Protein 2VDJ (pdb70)

GO terms:
  GO:0004414 homoserine O-acetyltransferase activity (F, EXP)

Nearest PDB structures (foldseek):
  2vdj-assembly1_A-2  TM=1.004E+00  e=3.494E-62  Bacillus cereus
  2ghr-assembly1_A-2  TM=1.002E+00  e=1.433E-59  Bacillus cereus
  6mtg-assembly1_A  TM=9.214E-01  e=1.326E-37  Escherichia coli K-12
  6mtg-assembly1_B  TM=9.155E-01  e=8.549E-38  Escherichia coli K-12
  7cbe-assembly1_A  TM=9.192E-01  e=1.844E-36  Escherichia coli K-12

InterPro domains:
  IPR029062 Class I glutamine amidotransferase-like [G3DSA:3.40.50.880] (1-301)
  IPR029062 Class I glutamine amidotransferase-like [SSF52317] (17-297)
  IPR033752 MetA family [MF_00295] (7-299)
  IPR033752 MetA family [PF04204] (2-299)
  IPR033752 MetA family [PIRSF000450] (1-300)
  IPR033752 MetA family [PTHR20919] (1-301)
  IPR033752 MetA family [cd03131] (38-212)

Secondary structure (DSSP, 8-state):
--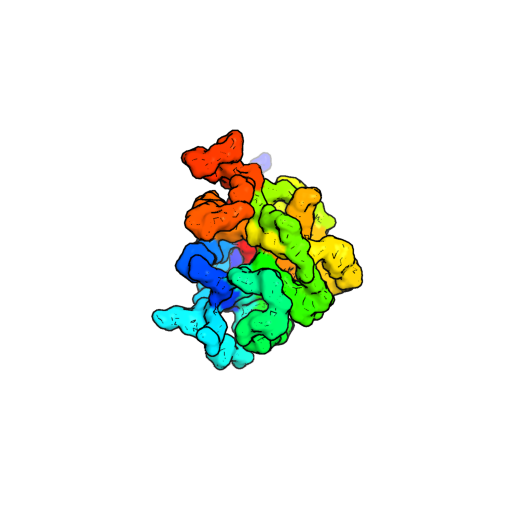S-----------TTSPPEEEEEE---SSHHHHHHHHHHHHT-SSS-EEEEEE------EE-HHHHTTS-EEEEEE---TTTTS-GGGSTTHHHHHHHHHHHHHHEEEEEEETHHHHHHHHHHH----EEEEEEEEEEEEEEE--SS-GGGTT--SEEEEEEEEEEE--HHHHHT-TTEEEEEEETTTEEEEEEEGGGTEEEE-S-TT--TTHHHHHHHHHHHHT---PPPBTTBGGG-TTSPBP--SHHHHHHHHHHHIIIII---

CATH classification: 3.40.50.880

Radius of gyration: 19.36 Å; Cα contacts (8 Å, |Δi|>4): 505; chains: 1; bounding box: 43×69×57 Å

Organism: Bacillus cereus (strain ATCC 10987 / NRS 248) (NCBI:txid222523)

Sequence (268 aa):
EENIFVMTKERAETQDIRALKIAILNLMPTKQETEAQLLRLIGNTPLQLDVHLLHMESSFYKTFRDIENEKFDGLIITGAPVETLSFEEVDYWEELKRIMEYSKTNVTSTLHICWGAQAGLYHHYGVQKYPLKEKMFGVFEHEVREQHVKLLQGFDELFFAVHSRHTEVRESDIREVKELTLLANSEEAGVHLVIGQEGRQVFALGHSEYSCDTLKQEYERDRDKGLNIDVPKNYFKHDNPNEKPLVRWRSHGNLLFSNWLNYYVYQE

Foldseek 3Di:
DVDDDDDDDDDPDCPPPDAFEEEEEQAEPPRVQLVVLVVVLLVLEPGHYDYQYEYDPCVRYDYCVVPLPAAGLEYEYEDHPCVVDDLVPPPCSVRVLSVLVSLLPRYQFYEYEAVRLQSNCCSVPVFHKAFAPAWLFAKFKKAFDDPPQLLCPPPDRIAIFTATDRMDTAPVSQVVGPQKDQGMATPPRGGAWMAGNSRSYIYGNTCLSDDQCPSLVVQVVCVVVVHDHQQGPPFAVVSDSVHGTDDRRNVSSSSNSNSSVPPGSDDD

Solvent-accessible surface area: 14202 Å² total

B-factor: mean 26.95, std 9.53, range [7.42, 68.48]

Structure (mmCIF, N/CA/C/O backbone):
data_2VDJ
#
_entry.id   2VDJ
#
_cell.length_a   96.390
_cell.length_b   96.390
_cell.length_c   75.580
_cell.angle_alpha   90.00
_cell.angle_beta   90.00
_cell.angle_gamma   90.00
#
_symmetry.space_group_name_H-M   'P 41 2 2'
#
loop_
_entity.id
_entity.type
_entity.pdbx_description
1 polymer 'HOMOSERINE O-SUCCINYLTRANSFERASE'
2 non-polymer 'SULFATE ION'
3 non-polymer L-HOMOSERINE
4 water water
#
loop_
_atom_site.group_PDB
_atom_site.id
_atom_site.type_symbol
_atom_site.label_atom_id
_atom_site.label_alt_id
_atom_site.label_comp_id
_atom_site.label_asym_id
_atom_site.label_entity_id
_atom_site.label_seq_id
_atom_site.pdbx_PDB_ins_code
_atom_site.Cartn_x
_atom_site.Cartn_y
_atom_site.Cartn_z
_atom_site.occupancy
_atom_site.B_iso_or_equiv
_atom_site.auth_seq_id
_atom_site.auth_comp_id
_atom_site.auth_asym_id
_atom_site.auth_atom_id
_atom_site.pdbx_PDB_model_num
ATOM 1 N N . GLU A 1 17 ? -17.493 -56.191 -32.148 1.00 47.59 17 GLU A N 1
ATOM 2 C CA . GLU A 1 17 ? -18.386 -56.722 -31.076 1.00 47.66 17 GLU A CA 1
ATOM 3 C C . GLU A 1 17 ? -19.861 -56.577 -31.441 1.00 47.53 17 GLU A C 1
ATOM 4 O O . GLU A 1 17 ? -20.300 -55.513 -31.886 1.00 47.77 17 GLU A O 1
ATOM 10 N N . GLU A 1 18 ? -20.613 -57.658 -31.245 1.00 47.16 18 GLU A N 1
ATOM 11 C CA . GLU A 1 18 ? -22.040 -57.700 -31.562 1.00 46.47 18 GLU A CA 1
ATOM 12 C C . GLU A 1 18 ? -22.878 -56.832 -30.625 1.00 45.76 18 GLU A C 1
ATOM 13 O O . GLU A 1 18 ? -23.833 -56.188 -31.062 1.00 45.67 18 GLU A O 1
ATOM 14 N N . ASN A 1 19 ? -22.519 -56.826 -29.342 1.00 45.28 19 ASN A N 1
ATOM 15 C CA . ASN A 1 19 ? -23.222 -56.024 -28.336 1.00 44.68 19 ASN A CA 1
ATOM 16 C C . ASN A 1 19 ? -22.320 -55.001 -27.641 1.00 44.27 19 ASN A C 1
ATOM 17 O O . ASN A 1 19 ? -21.492 -55.347 -26.796 1.00 44.31 19 ASN A O 1
ATOM 22 N N . ILE A 1 20 ? -22.488 -53.738 -28.019 1.00 43.73 20 ILE A N 1
ATOM 23 C CA . ILE A 1 20 ? -21.685 -52.649 -27.472 1.00 42.89 20 ILE A CA 1
ATOM 24 C C . ILE A 1 20 ? -22.442 -51.977 -26.328 1.00 42.54 20 ILE A C 1
ATOM 25 O O . ILE A 1 20 ? -23.537 -51.442 -26.521 1.00 42.86 20 ILE A O 1
ATOM 30 N N . PHE A 1 21 ? -21.853 -52.037 -25.136 1.00 41.41 21 PHE A N 1
ATOM 31 C CA . PHE A 1 21 ? -22.455 -51.491 -23.924 1.00 40.42 21 PHE A CA 1
ATOM 32 C C . PHE A 1 21 ? -22.539 -49.972 -23.971 1.00 39.89 21 PHE A C 1
ATOM 33 O O . PHE A 1 21 ? -21.670 -49.309 -24.545 1.00 40.72 21 PHE A O 1
ATOM 41 N N . VAL A 1 22 ? -23.594 -49.428 -23.375 1.00 38.02 22 VAL A N 1
ATOM 42 C CA . VAL A 1 22 ? -23.688 -47.990 -23.166 1.00 36.97 22 VAL A CA 1
ATOM 43 C C . VAL A 1 22 ? -23.497 -47.702 -21.686 1.00 37.03 22 VAL A C 1
ATOM 44 O O . VAL A 1 22 ? -23.758 -48.558 -20.838 1.00 36.84 22 VAL A O 1
ATOM 48 N N . MET A 1 23 ? -23.023 -46.506 -21.376 1.00 36.66 23 MET A N 1
ATOM 49 C CA . MET A 1 23 ? -22.869 -46.124 -19.987 1.00 37.04 23 MET A CA 1
ATOM 50 C C . MET A 1 23 ? -24.064 -45.298 -19.566 1.00 36.77 23 MET A C 1
ATOM 51 O O . MET A 1 23 ? -24.417 -44.312 -20.213 1.00 37.40 23 MET A O 1
ATOM 56 N N . THR A 1 24 ? -24.710 -45.745 -18.498 1.00 35.78 24 THR A N 1
ATOM 57 C CA . THR A 1 24 ? -25.959 -45.164 -18.056 1.00 34.92 24 THR A CA 1
ATOM 58 C C . THR A 1 24 ? -25.768 -44.481 -16.710 1.00 35.64 24 THR A C 1
ATOM 59 O O . THR A 1 24 ? -25.386 -45.117 -15.725 1.00 34.79 24 THR A O 1
ATOM 63 N N . LYS A 1 25 ? -25.990 -43.168 -16.704 1.00 36.67 25 LYS A N 1
ATOM 64 C CA . LYS A 1 25 ? -26.080 -42.388 -15.477 1.00 36.70 25 LYS A CA 1
ATOM 65 C C . LYS A 1 25 ? -27.512 -42.540 -14.998 1.00 36.57 25 LYS A C 1
ATOM 66 O O . LYS A 1 25 ? -28.436 -41.968 -15.580 1.00 36.05 25 LYS A O 1
ATOM 72 N N . GLU A 1 26 ? -27.685 -43.334 -13.946 1.00 36.89 26 GLU A N 1
ATOM 73 C CA . GLU A 1 26 ? -29.005 -43.735 -13.467 1.00 37.22 26 GLU A CA 1
ATOM 74 C C . GLU A 1 26 ? -29.903 -42.554 -13.098 1.00 37.51 26 GLU A C 1
ATOM 75 O O . GLU A 1 26 ? -29.427 -41.509 -12.654 1.00 37.15 26 GLU A O 1
ATOM 81 N N . ARG A 1 27 ? -31.204 -42.737 -13.296 1.00 37.95 27 ARG A N 1
ATOM 82 C CA . ARG A 1 27 ? -32.199 -41.743 -12.925 1.00 38.20 27 ARG A CA 1
ATOM 83 C C . ARG A 1 27 ? -32.145 -41.485 -11.420 1.00 38.86 27 ARG A C 1
ATOM 84 O O . ARG A 1 27 ? -32.193 -42.423 -10.619 1.00 38.71 27 ARG A O 1
ATOM 92 N N . ALA A 1 28 ? -32.021 -40.211 -11.051 1.00 39.42 28 ALA A N 1
ATOM 93 C CA . ALA A 1 28 ? -32.031 -39.801 -9.652 1.00 39.64 28 ALA A CA 1
ATOM 94 C C . ALA A 1 28 ? -33.464 -39.830 -9.132 1.00 40.01 28 ALA A C 1
ATOM 95 O O . ALA A 1 28 ? -34.226 -38.878 -9.323 1.00 40.08 28 ALA A O 1
ATOM 97 N N . GLU A 1 29 ? -33.826 -40.935 -8.487 1.00 40.35 29 GLU A N 1
ATOM 98 C CA . GLU A 1 29 ? -35.200 -41.150 -8.036 1.00 40.98 29 GLU A CA 1
ATOM 99 C C . GLU A 1 29 ? -35.466 -40.563 -6.647 1.00 41.40 29 GLU A C 1
ATOM 100 O O . GLU A 1 29 ? -35.101 -41.144 -5.621 1.00 41.36 29 GLU A O 1
ATOM 106 N N . THR A 1 30 ? -36.107 -39.398 -6.639 1.00 41.86 30 THR A N 1
ATOM 107 C CA . THR A 1 30 ? -36.395 -38.665 -5.409 1.00 42.28 30 THR A CA 1
ATOM 108 C C . THR A 1 30 ? -37.900 -38.483 -5.184 1.00 42.72 30 THR A C 1
ATOM 109 O O . THR A 1 30 ? -38.314 -37.757 -4.274 1.00 43.08 30 THR A O 1
ATOM 113 N N . GLN A 1 31 ? -38.710 -39.152 -6.006 1.00 43.08 31 GLN A N 1
ATOM 114 C CA . GLN A 1 31 ? -40.168 -39.007 -5.945 1.00 43.12 31 GLN A CA 1
ATOM 115 C C . GLN A 1 31 ? -40.798 -39.659 -4.709 1.00 43.08 31 GLN A C 1
ATOM 116 O O . GLN A 1 31 ? -41.836 -39.203 -4.228 1.00 43.24 31 GLN A O 1
ATOM 122 N N . ASP A 1 32 ? -40.165 -40.714 -4.199 1.00 43.04 32 ASP A N 1
ATOM 123 C CA . ASP A 1 32 ? -40.669 -41.422 -3.019 1.00 42.82 32 ASP A CA 1
ATOM 124 C C . ASP A 1 32 ? -40.057 -40.928 -1.706 1.00 42.27 32 ASP A C 1
ATOM 125 O O . ASP A 1 32 ? -40.355 -41.460 -0.633 1.00 42.19 32 ASP A O 1
ATOM 130 N N . ILE A 1 33 ? -39.208 -39.907 -1.801 1.00 41.63 33 ILE A N 1
ATOM 131 C CA . ILE A 1 33 ? -38.662 -39.239 -0.623 1.00 41.28 33 ILE A CA 1
ATOM 132 C C . ILE A 1 33 ? -39.720 -38.311 -0.015 1.00 40.86 33 ILE A C 1
ATOM 133 O O . ILE A 1 33 ? -40.363 -37.533 -0.727 1.00 40.63 33 ILE A O 1
ATOM 138 N N . ARG A 1 34 ? -39.898 -38.426 1.300 1.00 40.46 34 ARG A N 1
ATOM 139 C CA . ARG A 1 34 ? -40.819 -37.590 2.074 1.00 40.30 34 ARG A CA 1
ATOM 140 C C . ARG A 1 34 ? -40.523 -36.093 1.900 1.00 38.78 34 ARG A C 1
ATOM 141 O O . ARG A 1 34 ? -39.358 -35.687 1.804 1.00 38.52 34 ARG A O 1
ATOM 149 N N . ALA A 1 35 ? -41.584 -35.286 1.845 1.00 37.07 35 ALA A N 1
ATOM 150 C CA . ALA A 1 35 ? -41.458 -33.829 1.799 1.00 35.50 35 ALA A CA 1
ATOM 151 C C . ALA A 1 35 ? -40.821 -33.306 3.081 1.00 34.50 35 ALA A C 1
ATOM 152 O O . ALA A 1 35 ? -41.215 -33.695 4.183 1.00 35.12 35 ALA A O 1
ATOM 154 N N . LEU A 1 36 ? -39.836 -32.426 2.926 1.00 32.79 36 LEU A N 1
ATOM 155 C CA . LEU A 1 36 ? -39.120 -31.857 4.064 1.00 31.39 36 LEU A CA 1
ATOM 156 C C . LEU A 1 36 ? -39.879 -30.688 4.685 1.00 30.43 36 LEU A C 1
ATOM 157 O O . LEU A 1 36 ? -40.440 -29.857 3.972 1.00 30.50 36 LEU A O 1
ATOM 162 N N . LYS A 1 37 ? -39.885 -30.639 6.015 1.00 29.84 37 LYS A N 1
ATOM 163 C CA . LYS A 1 37 ? -40.489 -29.543 6.770 1.00 29.28 37 LYS A CA 1
ATOM 164 C C . LYS A 1 37 ? -39.446 -28.473 7.062 1.00 29.34 37 LYS A C 1
ATOM 165 O O . LYS A 1 37 ? -38.479 -28.723 7.782 1.00 29.36 37 LYS A O 1
ATOM 171 N N . ILE A 1 38 ? -39.645 -27.289 6.491 1.00 30.40 38 ILE A N 1
ATOM 172 C CA . ILE A 1 38 ? -38.747 -26.151 6.689 1.00 30.94 38 ILE A CA 1
ATOM 173 C C . ILE A 1 38 ? -39.509 -25.021 7.365 1.00 30.45 38 ILE A C 1
ATOM 174 O O . ILE A 1 38 ? -40.637 -24.720 6.992 1.00 30.98 38 ILE A O 1
ATOM 179 N N . ALA A 1 39 ? -38.894 -24.392 8.356 1.00 29.13 39 ALA A N 1
ATOM 180 C CA . ALA A 1 39 ? -39.460 -23.177 8.920 1.00 28.65 39 ALA A CA 1
ATOM 181 C C . ALA A 1 39 ? -38.543 -21.991 8.656 1.00 27.98 39 ALA A C 1
ATOM 182 O O . ALA A 1 39 ? -37.310 -22.112 8.705 1.00 28.10 39 ALA A O 1
ATOM 184 N N . ILE A 1 40 ? -39.148 -20.848 8.353 1.00 28.06 40 ILE A N 1
ATOM 185 C CA . ILE A 1 40 ? -38.391 -19.610 8.186 1.00 26.77 40 ILE A CA 1
ATOM 186 C C . ILE A 1 40 ? -38.769 -18.641 9.295 1.00 26.43 40 ILE A C 1
ATOM 187 O O . ILE A 1 40 ? -39.933 -18.250 9.416 1.00 26.99 40 ILE A O 1
ATOM 192 N N . LEU A 1 41 ? -37.795 -18.275 10.123 1.00 24.88 41 LEU A N 1
ATOM 193 C CA . LEU A 1 41 ? -38.024 -17.240 11.124 1.00 23.92 41 LEU A CA 1
ATOM 194 C C . LEU A 1 41 ? -37.587 -15.903 10.543 1.00 24.03 41 LEU A C 1
ATOM 195 O O . LEU A 1 41 ? -36.395 -15.613 10.461 1.00 23.49 41 LEU A O 1
ATOM 200 N N . ASN A 1 42 ? -38.563 -15.106 10.121 1.00 25.97 42 ASN A N 1
ATOM 201 C CA . ASN A 1 42 ? -38.299 -13.841 9.443 1.00 27.88 42 ASN A CA 1
ATOM 202 C C . ASN A 1 42 ? -38.197 -12.677 10.425 1.00 28.68 42 ASN A C 1
ATOM 203 O O . ASN A 1 42 ? -39.198 -12.260 11.016 1.00 29.01 42 ASN A O 1
ATOM 208 N N . LEU A 1 43 ? -36.978 -12.167 10.589 1.00 29.86 43 LEU A N 1
ATOM 209 C CA . LEU A 1 43 ? -36.699 -11.052 11.496 1.00 30.66 43 LEU A CA 1
ATOM 210 C C . LEU A 1 43 ? -36.358 -9.757 10.739 1.00 32.39 43 LEU A C 1
ATOM 211 O O . LEU A 1 43 ? -36.182 -8.701 11.355 1.00 31.99 43 LEU A O 1
ATOM 216 N N . MET A 1 44 ? -36.265 -9.842 9.411 1.00 34.07 44 MET A N 1
ATOM 217 C CA . MET A 1 44 ? -35.844 -8.703 8.583 1.00 35.64 44 MET A CA 1
ATOM 218 C C . MET A 1 44 ? -36.893 -7.602 8.468 1.00 36.83 44 MET A C 1
ATOM 219 O O . MET A 1 44 ? -38.097 -7.868 8.529 1.00 37.38 44 MET A O 1
ATOM 224 N N . PRO A 1 45 ? -36.414 -6.367 8.298 1.00 37.52 45 PRO A N 1
ATOM 225 C CA . PRO A 1 45 ? -37.263 -5.194 8.079 1.00 38.16 45 PRO A CA 1
ATOM 226 C C . PRO A 1 45 ? -38.006 -5.284 6.743 1.00 38.84 45 PRO A C 1
ATOM 227 O O . PRO A 1 45 ? -39.214 -5.040 6.672 1.00 38.88 45 PRO A O 1
ATOM 229 N N . THR A 1 46 ? -37.273 -5.639 5.689 1.00 39.37 46 THR A N 1
ATOM 230 C CA . THR A 1 46 ? -37.862 -5.904 4.379 1.00 39.43 46 THR A CA 1
ATOM 231 C C . THR A 1 46 ? -38.441 -7.318 4.379 1.00 39.43 46 THR A C 1
ATOM 232 O O . THR A 1 46 ? -37.872 -8.231 3.771 1.00 39.38 46 THR A O 1
ATOM 236 N N . LYS A 1 47 ? -39.568 -7.488 5.076 1.00 39.01 47 LYS A N 1
ATOM 237 C CA . LYS A 1 47 ? -40.186 -8.806 5.266 1.00 38.81 47 LYS A CA 1
ATOM 238 C C . LYS A 1 47 ? -40.505 -9.500 3.938 1.00 38.12 47 LYS A C 1
ATOM 239 O O . LYS A 1 47 ? -40.154 -10.667 3.745 1.00 37.43 47 LYS A O 1
ATOM 245 N N . GLN A 1 48 ? -41.146 -8.771 3.027 1.00 37.99 48 GLN A N 1
ATOM 246 C CA . GLN A 1 48 ? -41.500 -9.291 1.704 1.00 38.23 48 GLN A CA 1
ATOM 247 C C . GLN A 1 48 ? -40.274 -9.707 0.889 1.00 37.45 48 GLN A C 1
ATOM 248 O O . GLN A 1 48 ? -40.204 -10.839 0.403 1.00 36.78 48 GLN A O 1
ATOM 254 N N . GLU A 1 49 ? -39.321 -8.785 0.743 1.00 36.49 49 GLU A N 1
ATOM 255 C CA . GLU A 1 49 ? -38.129 -9.019 -0.068 1.00 36.44 49 GLU A CA 1
ATOM 256 C C . GLU A 1 49 ? -37.317 -10.202 0.452 1.00 33.63 49 GLU A C 1
ATOM 257 O O . GLU A 1 49 ? -36.884 -11.042 -0.330 1.00 33.18 49 GLU A O 1
ATOM 263 N N . THR A 1 50 ? -37.132 -10.263 1.770 1.00 31.95 50 THR A N 1
ATOM 264 C CA . THR A 1 50 ? -36.369 -11.334 2.415 1.00 30.30 50 THR A CA 1
ATOM 265 C C . THR A 1 50 ? -37.027 -12.696 2.202 1.00 29.94 50 THR A C 1
ATOM 266 O O . THR A 1 50 ? -36.360 -13.662 1.833 1.00 30.28 50 THR A O 1
ATOM 270 N N . GLU A 1 51 ? -38.338 -12.761 2.424 1.00 29.82 51 GLU A N 1
ATOM 271 C CA . GLU A 1 51 ? -39.113 -13.977 2.187 1.00 28.75 51 GLU A CA 1
ATOM 272 C C . GLU A 1 51 ? -39.004 -14.457 0.734 1.00 27.31 51 GLU A C 1
ATOM 273 O O . GLU A 1 51 ? -38.757 -15.640 0.481 1.00 27.23 51 GLU A O 1
ATOM 279 N N . ALA A 1 52 ? -39.189 -13.533 -0.206 1.00 26.22 52 ALA A N 1
ATOM 280 C CA . ALA A 1 52 ? -39.101 -13.833 -1.633 1.00 25.64 52 ALA A CA 1
ATOM 281 C C . ALA A 1 52 ? -37.717 -14.369 -1.998 1.00 25.16 52 ALA A C 1
ATOM 282 O O . ALA A 1 52 ? -37.600 -15.392 -2.679 1.00 25.32 52 ALA A O 1
ATOM 284 N N . GLN A 1 53 ? -36.676 -13.680 -1.531 1.00 25.03 53 GLN A N 1
ATOM 285 C CA . GLN A 1 53 ? -35.296 -14.108 -1.766 1.00 24.58 53 GLN A CA 1
ATOM 286 C C . GLN A 1 53 ? -35.098 -15.541 -1.291 1.00 25.17 53 GLN A C 1
ATOM 287 O O . GLN A 1 53 ? -34.581 -16.371 -2.038 1.00 25.31 53 GLN A O 1
ATOM 293 N N . LEU A 1 54 ? -35.541 -15.828 -0.063 1.00 24.22 54 LEU A N 1
ATOM 294 C CA . LEU A 1 54 ? -35.357 -17.152 0.536 1.00 25.17 54 LEU A CA 1
ATOM 295 C C . LEU A 1 54 ? -36.167 -18.261 -0.131 1.00 25.89 54 LEU A C 1
ATOM 296 O O . LEU A 1 54 ? -35.669 -19.379 -0.279 1.00 26.50 54 LEU A O 1
ATOM 301 N N . LEU A 1 55 ? -37.402 -17.956 -0.532 1.00 27.04 55 LEU A N 1
ATOM 302 C CA . LEU A 1 55 ? -38.247 -18.930 -1.225 1.00 27.73 55 LEU A CA 1
ATOM 303 C C . LEU A 1 55 ? -37.658 -19.363 -2.573 1.00 28.80 55 LEU A C 1
ATOM 304 O O . LEU A 1 55 ? -37.679 -20.550 -2.904 1.00 29.23 55 LEU A O 1
ATOM 309 N N . ARG A 1 56 ? -37.143 -18.402 -3.339 1.00 28.82 56 ARG A N 1
ATOM 310 C CA . ARG A 1 56 ? -36.459 -18.700 -4.602 1.00 31.60 56 ARG A CA 1
ATOM 311 C C . ARG A 1 56 ? -35.203 -19.568 -4.411 1.00 30.30 56 ARG A C 1
ATOM 312 O O . ARG A 1 56 ? -34.957 -20.489 -5.196 1.00 29.78 56 ARG A O 1
ATOM 320 N N . LEU A 1 57 ? -34.416 -19.273 -3.375 1.00 29.11 57 LEU A N 1
ATOM 321 C CA . LEU A 1 57 ? -33.189 -20.032 -3.099 1.00 28.96 57 LEU A CA 1
ATOM 322 C C . LEU A 1 57 ? -33.473 -21.444 -2.600 1.00 29.30 57 LEU A C 1
ATOM 323 O O . LEU A 1 57 ? -32.742 -22.383 -2.918 1.00 28.74 57 LEU A O 1
ATOM 328 N N . ILE A 1 58 ? -34.552 -21.574 -1.831 1.00 30.48 58 ILE A N 1
ATOM 329 C CA . ILE A 1 58 ? -35.048 -22.852 -1.324 1.00 32.31 58 ILE A CA 1
ATOM 330 C C . ILE A 1 58 ? -35.629 -23.715 -2.468 1.00 32.80 58 ILE A C 1
ATOM 331 O O . ILE A 1 58 ? -35.710 -24.939 -2.364 1.00 32.74 58 ILE A O 1
ATOM 336 N N . GLY A 1 59 ? -36.006 -23.065 -3.566 1.00 34.04 59 GLY A N 1
ATOM 337 C CA . GLY A 1 59 ? -36.450 -23.756 -4.775 1.00 35.13 59 GLY A CA 1
ATOM 338 C C . GLY A 1 59 ? -35.389 -24.634 -5.426 1.00 35.78 59 GLY A C 1
ATOM 339 O O . GLY A 1 59 ? -35.722 -25.543 -6.190 1.00 36.34 59 GLY A O 1
ATOM 340 N N . ASN A 1 60 ? -34.119 -24.369 -5.113 1.00 35.97 60 ASN A N 1
ATOM 341 C CA . ASN A 1 60 ? -32.976 -25.123 -5.649 1.00 35.95 60 ASN A CA 1
ATOM 342 C C . ASN A 1 60 ? -32.844 -26.545 -5.084 1.00 34.46 60 ASN A C 1
ATOM 343 O O . ASN A 1 60 ? -31.825 -26.890 -4.480 1.00 34.36 60 ASN A O 1
ATOM 348 N N . THR A 1 61 ? -33.875 -27.361 -5.281 1.00 32.31 61 THR A N 1
ATOM 349 C CA . THR A 1 61 ? -33.861 -28.765 -4.868 1.00 30.93 61 THR A CA 1
ATOM 350 C C . THR A 1 61 ? -34.954 -29.537 -5.609 1.00 30.88 61 THR A C 1
ATOM 351 O O . THR A 1 61 ? -36.034 -28.994 -5.847 1.00 30.37 61 THR A O 1
ATOM 355 N N . PRO A 1 62 ? -34.670 -30.795 -6.003 1.00 30.99 62 PRO A N 1
ATOM 356 C CA . PRO A 1 62 ? -35.719 -31.621 -6.609 1.00 30.65 62 PRO A CA 1
ATOM 357 C C . PRO A 1 62 ? -36.741 -32.124 -5.581 1.00 30.55 62 PRO A C 1
ATOM 358 O O . PRO A 1 62 ? -37.843 -32.530 -5.957 1.00 30.57 62 PRO A O 1
ATOM 362 N N . LEU A 1 63 ? -36.371 -32.089 -4.302 1.00 29.97 63 LEU A N 1
ATOM 363 C CA . LEU A 1 63 ? -37.232 -32.564 -3.222 1.00 30.06 63 LEU A CA 1
ATOM 364 C C . LEU A 1 63 ? -38.399 -31.616 -2.994 1.00 30.77 63 LEU A C 1
ATOM 365 O O . LEU A 1 63 ? -38.300 -30.421 -3.286 1.00 30.15 63 LEU A O 1
ATOM 370 N N . GLN A 1 64 ? -39.502 -32.153 -2.476 1.00 32.19 64 GLN A N 1
ATOM 371 C CA . GLN A 1 64 ? -40.643 -31.326 -2.100 1.00 33.48 64 GLN A CA 1
ATOM 372 C C . GLN A 1 64 ? -40.424 -30.710 -0.728 1.00 33.50 64 GLN A C 1
ATOM 373 O O . GLN A 1 64 ? -39.909 -31.361 0.181 1.00 33.78 64 GLN A O 1
ATOM 379 N N . LEU A 1 65 ? -40.827 -29.451 -0.594 1.00 33.69 65 LEU A N 1
ATOM 380 C CA . LEU A 1 65 ? -40.641 -28.699 0.636 1.00 33.56 65 LEU A CA 1
ATOM 381 C C . LEU A 1 65 ? -41.955 -28.141 1.157 1.00 34.17 65 LEU A C 1
ATOM 382 O O . LEU A 1 65 ? -42.736 -27.559 0.401 1.00 35.65 65 LEU A O 1
ATOM 387 N N . ASP A 1 66 ? -42.201 -28.351 2.445 1.00 32.69 66 ASP A N 1
ATOM 388 C CA . ASP A 1 66 ? -43.309 -27.714 3.137 1.00 32.70 66 ASP A CA 1
ATOM 389 C C . ASP A 1 66 ? -42.720 -26.594 3.984 1.00 32.59 66 ASP A C 1
ATOM 390 O O . ASP A 1 66 ? -42.009 -26.850 4.958 1.00 33.34 66 ASP A O 1
ATOM 395 N N . VAL A 1 67 ? -42.995 -25.355 3.591 1.00 32.15 67 VAL A N 1
ATOM 396 C CA . VAL A 1 67 ? -42.354 -24.195 4.203 1.00 33.01 67 VAL A CA 1
ATOM 397 C C . VAL A 1 67 ? -43.308 -23.466 5.143 1.00 32.41 67 VAL A C 1
ATOM 398 O O . VAL A 1 67 ? -44.335 -22.940 4.717 1.00 32.30 67 VAL A O 1
ATOM 402 N N . HIS A 1 68 ? -42.951 -23.450 6.425 1.00 31.88 68 HIS A N 1
ATOM 403 C CA . HIS A 1 68 ? -43.732 -22.782 7.464 1.00 31.45 68 HIS A CA 1
ATOM 404 C C . HIS A 1 68 ? -43.085 -21.445 7.799 1.00 31.19 68 HIS A C 1
ATOM 405 O O . HIS A 1 68 ? -41.890 -21.385 8.096 1.00 32.57 68 HIS A O 1
ATOM 412 N N . LEU A 1 69 ? -43.868 -20.374 7.740 1.00 30.67 69 LEU A N 1
ATOM 413 C CA . LEU A 1 69 ? -43.353 -19.038 8.023 1.00 31.15 69 LEU A CA 1
ATOM 414 C C . LEU A 1 69 ? -43.587 -18.667 9.477 1.00 31.84 69 LEU A C 1
ATOM 415 O O . LEU A 1 69 ? -44.700 -18.810 9.991 1.00 30.89 69 LEU A O 1
ATOM 420 N N . LEU A 1 70 ? -42.528 -18.194 10.129 1.00 31.65 70 LEU A N 1
ATOM 421 C CA . LEU A 1 70 ? -42.604 -17.764 11.519 1.00 32.06 70 LEU A CA 1
ATOM 422 C C . LEU A 1 70 ? -42.152 -16.319 11.685 1.00 32.99 70 LEU A C 1
ATOM 423 O O . LEU A 1 70 ? -41.413 -15.779 10.854 1.00 33.28 70 LEU A O 1
ATOM 428 N N . HIS A 1 71 ? -42.614 -15.706 12.770 1.00 33.85 71 HIS A N 1
ATOM 429 C CA . HIS A 1 71 ? -42.141 -14.397 13.213 1.00 35.20 71 HIS A CA 1
ATOM 430 C C . HIS A 1 71 ? -42.299 -14.293 14.737 1.00 35.83 71 HIS A C 1
ATOM 431 O O . HIS A 1 71 ? -42.944 -15.146 15.355 1.00 34.76 71 HIS A O 1
ATOM 438 N N . MET A 1 72 ? -41.693 -13.272 15.339 1.00 36.69 72 MET A N 1
ATOM 439 C CA . MET A 1 72 ? -41.691 -13.142 16.798 1.00 38.14 72 MET A CA 1
ATOM 440 C C . MET A 1 72 ? -43.054 -12.736 17.348 1.00 39.36 72 MET A C 1
ATOM 441 O O . MET A 1 72 ? -43.776 -11.951 16.730 1.00 39.39 72 MET A O 1
ATOM 446 N N . GLU A 1 73 ? -43.390 -13.277 18.516 1.00 41.31 73 GLU A N 1
ATOM 447 C CA . GLU A 1 73 ? -44.663 -12.997 19.175 1.00 44.20 73 GLU A CA 1
ATOM 448 C C . GLU A 1 73 ? -44.639 -11.622 19.866 1.00 44.89 73 GLU A C 1
ATOM 449 O O . GLU A 1 73 ? -45.135 -11.462 20.985 1.00 44.87 73 GLU A O 1
ATOM 455 N N . SER A 1 74 ? -44.061 -10.637 19.178 1.00 46.01 74 SER A N 1
ATOM 456 C CA . SER A 1 74 ? -43.942 -9.271 19.681 1.00 46.62 74 SER A CA 1
ATOM 457 C C . SER A 1 74 ? -44.172 -8.261 18.557 1.00 46.99 74 SER A C 1
ATOM 458 O O . SER A 1 74 ? -44.616 -7.137 18.799 1.00 47.42 74 SER A O 1
ATOM 461 N N . SER A 1 87 ? -52.619 -14.493 6.451 1.00 50.58 87 SER A N 1
ATOM 462 C CA . SER A 1 87 ? -52.314 -15.005 7.783 1.00 50.72 87 SER A CA 1
ATOM 463 C C . SER A 1 87 ? -51.473 -16.281 7.696 1.00 50.70 87 SER A C 1
ATOM 464 O O . SER A 1 87 ? -51.868 -17.342 8.192 1.00 51.41 87 SER A O 1
ATOM 467 N N . PHE A 1 88 ? -50.310 -16.157 7.062 1.00 49.98 88 PHE A N 1
ATOM 468 C CA . PHE A 1 88 ? -49.407 -17.284 6.821 1.00 49.15 88 PHE A CA 1
ATOM 469 C C . PHE A 1 88 ? -48.372 -17.459 7.933 1.00 48.63 88 PHE A C 1
ATOM 470 O O . PHE A 1 88 ? -47.771 -18.529 8.071 1.00 48.90 88 PHE A O 1
ATOM 478 N N . TYR A 1 89 ? -48.170 -16.405 8.719 1.00 47.44 89 TYR A N 1
ATOM 479 C CA . TYR A 1 89 ? -47.132 -16.391 9.742 1.00 46.48 89 TYR A CA 1
ATOM 480 C C . TYR A 1 89 ? -47.599 -16.958 11.081 1.00 45.45 89 TYR A C 1
ATOM 481 O O . TYR A 1 89 ? -48.630 -16.552 11.615 1.00 45.43 89 TYR A O 1
ATOM 490 N N . LYS A 1 90 ? -46.827 -17.913 11.596 1.00 44.71 90 LYS A N 1
ATOM 491 C CA . LYS A 1 90 ? -47.054 -18.523 12.906 1.00 44.00 90 LYS A CA 1
ATOM 492 C C . LYS A 1 90 ? -46.019 -18.020 13.914 1.00 42.62 90 LYS A C 1
ATOM 493 O O . LYS A 1 90 ? -45.092 -17.294 13.554 1.00 41.59 90 LYS A O 1
ATOM 499 N N . THR A 1 91 ? -46.186 -18.409 15.176 1.00 41.26 91 THR A N 1
ATOM 500 C CA . THR A 1 91 ? -45.181 -18.141 16.203 1.00 40.20 91 THR A CA 1
ATOM 501 C C . THR A 1 91 ? -44.620 -19.448 16.759 1.00 40.02 91 THR A C 1
ATOM 502 O O . THR A 1 91 ? -45.087 -20.535 16.412 1.00 39.55 91 THR A O 1
ATOM 506 N N . PHE A 1 92 ? -43.619 -19.327 17.627 1.00 40.02 92 PHE A N 1
ATOM 507 C CA . PHE A 1 92 ? -42.951 -20.477 18.224 1.00 40.22 92 PHE A CA 1
ATOM 508 C C . PHE A 1 92 ? -43.896 -21.397 19.007 1.00 40.54 92 PHE A C 1
ATOM 509 O O . PHE A 1 92 ? -43.756 -22.620 18.951 1.00 40.50 92 PHE A O 1
ATOM 517 N N . ARG A 1 93 ? -44.851 -20.806 19.726 1.00 41.58 93 ARG A N 1
ATOM 518 C CA . ARG A 1 93 ? -45.842 -21.566 20.504 1.00 42.23 93 ARG A CA 1
ATOM 519 C C . ARG A 1 93 ? -46.691 -22.518 19.658 1.00 41.98 93 ARG A C 1
ATOM 520 O O . ARG A 1 93 ? -47.233 -23.497 20.174 1.00 42.57 93 ARG A O 1
ATOM 528 N N . ASP A 1 94 ? -46.796 -22.231 18.363 1.00 41.18 94 ASP A N 1
ATOM 529 C CA . ASP A 1 94 ? -47.548 -23.079 17.443 1.00 40.73 94 ASP A CA 1
ATOM 530 C C . ASP A 1 94 ? -46.761 -24.325 17.031 1.00 40.51 94 ASP A C 1
ATOM 531 O O . ASP A 1 94 ? -47.351 -25.338 16.654 1.00 40.81 94 ASP A O 1
ATOM 536 N N . ILE A 1 95 ? -45.432 -24.246 17.111 1.00 39.64 95 ILE A N 1
ATOM 537 C CA . ILE A 1 95 ? -44.557 -25.304 16.591 1.00 38.65 95 ILE A CA 1
ATOM 538 C C . ILE A 1 95 ? -43.679 -25.975 17.650 1.00 38.78 95 ILE A C 1
ATOM 539 O O . ILE A 1 95 ? -42.934 -26.911 17.337 1.00 38.15 95 ILE A O 1
ATOM 544 N N . GLU A 1 96 ? -43.776 -25.500 18.893 1.00 38.85 96 GLU A N 1
ATOM 545 C CA . GLU A 1 96 ? -42.906 -25.952 19.986 1.00 38.93 96 GLU A CA 1
ATOM 546 C C . GLU A 1 96 ? -42.973 -27.459 20.263 1.00 38.45 96 GLU A C 1
ATOM 547 O O . GLU A 1 96 ? -42.025 -28.036 20.804 1.00 38.54 96 GLU A O 1
ATOM 553 N N . ASN A 1 97 ? -44.082 -28.086 19.878 1.00 38.03 97 ASN A N 1
ATOM 554 C CA . ASN A 1 97 ? -44.276 -29.522 20.071 1.00 38.17 97 ASN A CA 1
ATOM 555 C C . ASN A 1 97 ? -44.124 -30.319 18.773 1.00 37.85 97 ASN A C 1
ATOM 556 O O . ASN A 1 97 ? -44.513 -31.488 18.703 1.00 37.55 97 ASN A O 1
ATOM 561 N N . GLU A 1 98 ? -43.554 -29.673 17.755 1.00 37.10 98 GLU A N 1
ATOM 562 C CA . GLU A 1 98 ? -43.294 -30.288 16.454 1.00 36.57 98 GLU A CA 1
ATOM 563 C C . GLU A 1 98 ? -41.796 -30.374 16.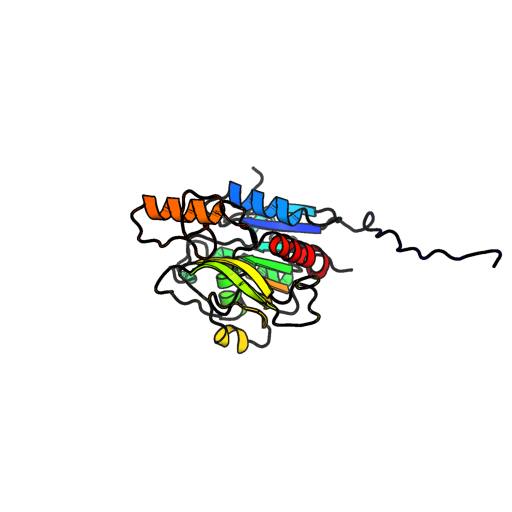193 1.00 35.65 98 GLU A C 1
ATOM 564 O O . GLU A 1 98 ? -40.998 -29.712 16.862 1.00 35.38 98 GLU A O 1
ATOM 570 N N . LYS A 1 99 ? -41.425 -31.189 15.208 1.00 34.65 99 LYS A N 1
ATOM 571 C CA . LYS A 1 99 ? -40.051 -31.243 14.724 1.00 34.06 99 LYS A CA 1
ATOM 572 C C . LYS A 1 99 ? -39.972 -30.743 13.289 1.00 32.57 99 LYS A C 1
ATOM 573 O O . LYS A 1 99 ? -40.936 -30.849 12.533 1.00 32.67 99 LYS A O 1
ATOM 579 N N . PHE A 1 100 ? -38.824 -30.177 12.932 1.00 31.41 100 PHE A N 1
ATOM 580 C CA . PHE A 1 100 ? -38.569 -29.711 11.570 1.00 29.73 100 PHE A CA 1
ATOM 581 C C . PHE A 1 100 ? -37.274 -30.307 11.046 1.00 27.89 100 PHE A C 1
ATOM 582 O O . PHE A 1 100 ? -36.395 -30.669 11.821 1.00 27.81 100 PHE A O 1
ATOM 590 N N . ASP A 1 101 ? -37.165 -30.401 9.725 1.00 27.18 101 ASP A N 1
ATOM 591 C CA . ASP A 1 101 ? -35.933 -30.821 9.072 1.00 25.52 101 ASP A CA 1
ATOM 592 C C . ASP A 1 101 ? -34.974 -29.648 8.971 1.00 25.50 101 ASP A C 1
ATOM 593 O O . ASP A 1 101 ? -33.768 -29.796 9.187 1.00 25.34 101 ASP A O 1
ATOM 598 N N . GLY A 1 102 ? -35.526 -28.480 8.658 1.00 24.53 102 GLY A N 1
ATOM 599 C CA . GLY A 1 102 ? -34.741 -27.264 8.529 1.00 23.24 102 GLY A CA 1
ATOM 600 C C . GLY A 1 102 ? -35.396 -26.057 9.161 1.00 22.53 102 GLY A C 1
ATOM 601 O O . GLY A 1 102 ? -36.628 -25.969 9.250 1.00 24.83 102 GLY A O 1
ATOM 602 N N . LEU A 1 103 ? -34.561 -25.132 9.613 1.00 20.18 103 LEU A N 1
ATOM 603 C CA . LEU A 1 103 ? -35.002 -23.822 10.059 1.00 19.07 103 LEU A CA 1
ATOM 604 C C . LEU A 1 103 ? -34.018 -22.784 9.546 1.00 18.56 103 LEU A C 1
ATOM 605 O O . LEU A 1 103 ? -32.807 -22.997 9.586 1.00 18.01 103 LEU A O 1
ATOM 610 N N . ILE A 1 104 ? -34.549 -21.671 9.050 1.00 18.79 104 ILE A N 1
ATOM 611 C CA . ILE A 1 104 ? -33.739 -20.513 8.693 1.00 19.61 104 ILE A CA 1
ATOM 612 C C . ILE A 1 104 ? -34.073 -19.371 9.645 1.00 19.89 104 ILE A C 1
ATOM 613 O O . ILE A 1 104 ? -35.234 -18.984 9.778 1.00 20.79 104 ILE A O 1
ATOM 618 N N . ILE A 1 105 ? -33.053 -18.858 10.323 1.00 20.13 105 ILE A N 1
ATOM 619 C CA . ILE A 1 105 ? -33.184 -17.629 11.102 1.00 20.11 105 ILE A CA 1
ATOM 620 C C . ILE A 1 105 ? -32.480 -16.517 10.320 1.00 20.47 105 ILE A C 1
ATOM 621 O O . ILE A 1 105 ? -31.271 -16.573 10.100 1.00 20.76 105 ILE A O 1
ATOM 626 N N . THR A 1 106 ? -33.257 -15.531 9.877 1.00 21.01 106 THR A N 1
ATOM 627 C CA . THR A 1 106 ? -32.753 -14.441 9.040 1.00 21.20 106 THR A CA 1
ATOM 628 C C . THR A 1 106 ? -31.929 -13.436 9.835 1.00 21.83 106 THR A C 1
ATOM 629 O O . THR A 1 106 ? -31.740 -13.585 11.044 1.00 21.78 106 THR A O 1
ATOM 633 N N . GLY A 1 107 ? -31.444 -12.408 9.143 1.00 21.64 107 GLY A N 1
ATOM 634 C CA . GLY A 1 107 ? -30.823 -11.264 9.798 1.00 21.98 107 GLY A CA 1
ATOM 635 C C . GLY A 1 107 ? -31.871 -10.352 10.407 1.00 22.17 107 GLY A C 1
ATOM 636 O O . GLY A 1 107 ? -33.078 -10.562 10.226 1.00 23.03 107 GLY A O 1
ATOM 637 N N . ALA A 1 108 ? -31.415 -9.335 11.133 1.00 22.87 108 ALA A N 1
ATOM 638 C CA . ALA A 1 108 ? -32.310 -8.416 11.834 1.00 22.91 108 ALA A CA 1
ATOM 639 C C . ALA A 1 108 ? -31.636 -7.056 12.000 1.00 23.78 108 ALA A C 1
ATOM 640 O O . ALA A 1 108 ? -30.406 -6.983 12.050 1.00 25.55 108 ALA A O 1
ATOM 642 N N . PRO A 1 109 ? -32.432 -5.976 12.089 1.00 23.46 109 PRO A N 1
ATOM 643 C CA . PRO A 1 109 ? -31.867 -4.619 12.164 1.00 23.44 109 PRO A CA 1
ATOM 644 C C . PRO A 1 109 ? -31.433 -4.182 13.577 1.00 22.87 109 PRO A C 1
ATOM 645 O O . PRO A 1 109 ? -31.597 -3.014 13.929 1.00 25.34 109 PRO A O 1
ATOM 649 N N . VAL A 1 110 ? -30.863 -5.098 14.359 1.00 21.34 110 VAL A N 1
ATOM 650 C CA . VAL A 1 110 ? -30.620 -4.873 15.791 1.00 19.23 110 VAL A CA 1
ATOM 651 C C . VAL A 1 110 ? -29.157 -5.042 16.244 1.00 18.68 110 VAL A C 1
ATOM 652 O O . VAL A 1 110 ? -28.871 -5.076 17.446 1.00 17.66 110 VAL A O 1
ATOM 656 N N . GLU A 1 111 ? -28.236 -5.110 15.287 1.00 18.81 111 GLU A N 1
ATOM 657 C CA . GLU A 1 111 ? -26.839 -5.489 15.554 1.00 19.70 111 GLU A CA 1
ATOM 658 C C . GLU A 1 111 ? -26.033 -4.605 16.517 1.00 20.38 111 GLU A C 1
ATOM 659 O O . GLU A 1 111 ? -25.064 -5.080 17.105 1.00 22.15 111 GLU A O 1
ATOM 665 N N . THR A 1 112 ? -26.401 -3.332 16.671 1.00 20.92 112 THR A N 1
ATOM 666 C CA . THR A 1 112 ? -25.617 -2.433 17.533 1.00 20.60 112 THR A CA 1
ATOM 667 C C . THR A 1 112 ? -25.920 -2.680 19.008 1.00 20.96 112 THR A C 1
ATOM 668 O O . THR A 1 112 ? -25.120 -2.327 19.877 1.00 20.45 112 THR A O 1
ATOM 672 N N . LEU A 1 113 ? -27.078 -3.286 19.275 1.00 19.98 113 LEU A N 1
ATOM 673 C CA . LEU A 1 113 ? -27.510 -3.608 20.635 1.00 20.03 113 LEU A CA 1
ATOM 674 C C . LEU A 1 113 ? -26.789 -4.837 21.162 1.00 20.07 113 LEU A C 1
ATOM 675 O O . LEU A 1 113 ? -26.483 -5.753 20.398 1.00 22.28 113 LEU A O 1
ATOM 680 N N . SER A 1 114 ? -26.513 -4.858 22.465 1.00 18.21 114 SER A N 1
ATOM 681 C CA . SER A 1 114 ? -26.124 -6.097 23.138 1.00 16.96 114 SER A CA 1
ATOM 682 C C . SER A 1 114 ? -27.256 -7.096 22.938 1.00 16.31 114 SER A C 1
ATOM 683 O O . SER A 1 114 ? -28.421 -6.708 22.941 1.00 16.83 114 SER A O 1
ATOM 686 N N . PHE A 1 115 ? -26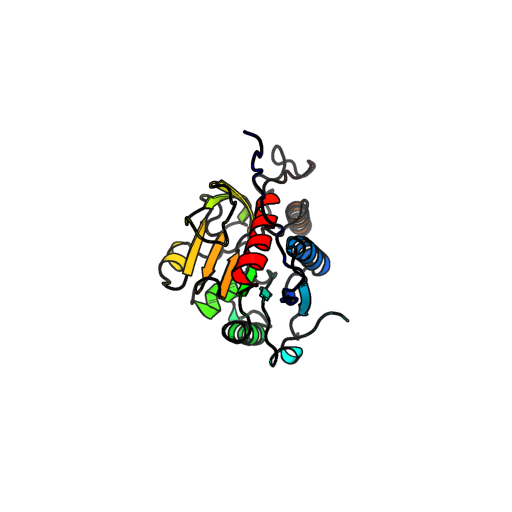.926 -8.372 22.748 1.00 16.84 115 PHE A N 1
ATOM 687 C CA . PHE A 1 115 ? -27.943 -9.392 22.454 1.00 16.36 115 PHE A CA 1
ATOM 688 C C . PHE A 1 115 ? -29.107 -9.356 23.435 1.00 17.97 115 PHE A C 1
ATOM 689 O O . PHE A 1 115 ? -30.260 -9.442 23.026 1.00 18.11 115 PHE A O 1
ATOM 697 N N . GLU A 1 116 ? -28.795 -9.201 24.721 1.00 18.90 116 GLU A N 1
ATOM 698 C CA . GLU A 1 116 ? -29.803 -9.243 25.779 1.00 20.62 116 GLU A CA 1
ATOM 699 C C . GLU A 1 116 ? -30.715 -8.018 25.793 1.00 21.68 116 GLU A C 1
ATOM 700 O O . GLU A 1 116 ? -31.787 -8.047 26.405 1.00 21.71 116 GLU A O 1
ATOM 706 N N . GLU A 1 117 ? -30.292 -6.953 25.111 1.00 22.07 117 GLU A N 1
ATOM 707 C CA . GLU A 1 117 ? -31.099 -5.737 24.986 1.00 22.99 117 GLU A CA 1
ATOM 708 C C . GLU A 1 117 ? -32.177 -5.854 23.904 1.00 22.84 117 GLU A C 1
ATOM 709 O O . GLU A 1 117 ? -33.186 -5.150 23.955 1.00 22.72 117 GLU A O 1
ATOM 715 N N . VAL A 1 118 ? -31.956 -6.728 22.920 1.00 21.18 118 VAL A N 1
ATOM 716 C CA . VAL A 1 118 ? -32.951 -6.972 21.874 1.00 20.97 118 VAL A CA 1
ATOM 717 C C . VAL A 1 118 ? -34.272 -7.415 22.522 1.00 21.78 118 VAL A C 1
ATOM 718 O O . VAL A 1 118 ? -34.280 -8.289 23.387 1.00 20.80 118 VAL A O 1
ATOM 722 N N . ASP A 1 119 ? -35.375 -6.793 22.105 1.00 23.87 119 ASP A N 1
ATOM 723 C CA . ASP A 1 119 ? -36.682 -6.971 22.759 1.00 25.09 119 ASP A CA 1
ATOM 724 C C . ASP A 1 119 ? -37.158 -8.415 22.828 1.00 24.25 119 ASP A C 1
ATOM 725 O O . ASP A 1 119 ? -37.768 -8.825 23.817 1.00 23.99 119 ASP A O 1
ATOM 730 N N . TYR A 1 120 ? -36.878 -9.181 21.778 1.00 22.97 120 TYR A N 1
ATOM 731 C CA . TYR A 1 120 ? -37.351 -10.558 21.697 1.00 22.44 120 TYR A CA 1
ATOM 732 C C . TYR A 1 120 ? -36.284 -11.609 22.010 1.00 22.04 120 TYR A C 1
ATOM 733 O O . TYR A 1 120 ? -36.429 -12.776 21.642 1.00 22.00 120 TYR A O 1
ATOM 742 N N . TRP A 1 121 ? -35.222 -11.196 22.698 1.00 22.20 121 TRP A N 1
ATOM 743 C CA . TRP A 1 121 ? -34.083 -12.076 22.962 1.00 21.40 121 TRP A CA 1
ATOM 744 C C . TRP A 1 121 ? -34.451 -13.361 23.716 1.00 22.06 121 TRP A C 1
ATOM 745 O O . TRP A 1 121 ? -33.963 -14.447 23.379 1.00 22.71 121 TRP A O 1
ATOM 756 N N . GLU A 1 122 ? -35.308 -13.243 24.726 1.00 22.13 122 GLU A N 1
ATOM 757 C CA . GLU A 1 122 ? -35.694 -14.411 25.515 1.00 22.75 122 GLU A CA 1
ATOM 758 C C . GLU A 1 122 ? -36.460 -15.432 24.676 1.00 23.28 122 GLU A C 1
ATOM 759 O O . GLU A 1 122 ? -36.222 -16.638 24.793 1.00 21.81 122 GLU A O 1
ATOM 765 N N . GLU A 1 123 ? -37.349 -14.936 23.814 1.00 23.74 123 GLU A N 1
ATOM 766 C CA . GLU A 1 123 ? -38.125 -15.783 22.908 1.00 24.87 123 GLU A CA 1
ATOM 767 C C . GLU A 1 123 ? -37.224 -16.455 21.868 1.00 24.46 123 GLU A C 1
ATOM 768 O O . GLU A 1 123 ? -37.391 -17.644 21.574 1.00 24.56 123 GLU A O 1
ATOM 774 N N . LEU A 1 124 ? -36.267 -15.696 21.324 1.00 22.87 124 LEU A N 1
ATOM 775 C CA . LEU A 1 124 ? -35.311 -16.236 20.358 1.00 20.64 124 LEU A CA 1
ATOM 776 C C . LEU A 1 124 ? -34.450 -17.335 20.986 1.00 20.73 124 LEU A C 1
ATOM 777 O O . LEU A 1 124 ? -34.200 -18.358 20.360 1.00 20.41 124 LEU A O 1
ATOM 782 N N . LYS A 1 125 ? -34.016 -17.119 22.228 1.00 20.75 125 LYS A N 1
ATOM 783 C CA . LYS A 1 125 ? -33.302 -18.137 22.998 1.00 20.65 125 LYS A CA 1
ATOM 784 C C . LYS A 1 125 ? -34.091 -19.439 23.090 1.00 20.80 125 LYS A C 1
ATOM 785 O O . LYS A 1 125 ? -33.521 -20.518 22.939 1.00 20.38 125 LYS A O 1
ATOM 791 N N . ARG A 1 126 ? -35.397 -19.327 23.346 1.00 20.87 126 ARG A N 1
ATOM 792 C CA . ARG A 1 126 ? -36.294 -20.484 23.366 1.00 20.05 126 ARG A CA 1
ATOM 793 C C . ARG A 1 126 ? -36.291 -21.226 22.030 1.00 19.76 126 ARG A C 1
ATOM 794 O O . ARG A 1 126 ? -36.196 -22.460 22.003 1.00 18.92 126 ARG A O 1
ATOM 802 N N . ILE A 1 127 ? -36.400 -20.474 20.934 1.00 19.74 127 ILE A N 1
ATOM 803 C CA . ILE A 1 127 ? -36.339 -21.033 19.578 1.00 20.46 127 ILE A CA 1
ATOM 804 C C . ILE A 1 127 ? -34.974 -21.684 19.297 1.00 20.21 127 ILE A C 1
ATOM 805 O O . ILE A 1 127 ? -34.908 -22.785 18.751 1.00 21.41 127 ILE A O 1
ATOM 810 N N . MET A 1 128 ? -33.892 -21.011 19.678 1.00 20.75 128 MET A N 1
ATOM 811 C CA . MET A 1 128 ? -32.546 -21.553 19.447 1.00 21.17 128 MET A CA 1
ATOM 812 C C . MET A 1 128 ? -32.279 -22.818 20.264 1.00 21.56 128 MET A C 1
ATOM 813 O O . MET A 1 128 ? -31.664 -23.758 19.763 1.00 22.04 128 MET A O 1
ATOM 818 N N . GLU A 1 129 ? -32.756 -22.844 21.509 1.00 21.46 129 GLU A N 1
ATOM 819 C CA . GLU A 1 129 ? -32.693 -24.053 22.331 1.00 21.95 129 GLU A CA 1
ATOM 820 C C . GLU A 1 129 ? -33.501 -25.189 21.715 1.00 21.32 129 GLU A C 1
ATOM 821 O O . GLU A 1 129 ? -33.022 -26.321 21.612 1.00 21.31 129 GLU A O 1
ATOM 827 N N . TYR A 1 130 ? -34.728 -24.872 21.311 1.00 20.82 130 TYR A N 1
ATOM 828 C CA . TYR A 1 130 ? -35.600 -25.794 20.586 1.00 20.91 130 TYR A CA 1
ATOM 829 C C . TYR A 1 130 ? -34.919 -26.392 19.344 1.00 20.50 130 TYR A C 1
ATOM 830 O O . TYR A 1 130 ? -35.015 -27.595 19.100 1.00 21.38 130 TYR A O 1
ATOM 839 N N . SER A 1 131 ? -34.229 -25.551 18.575 1.00 20.71 131 SER A N 1
ATOM 840 C CA . SER A 1 131 ? -33.542 -25.981 17.343 1.00 20.72 131 SER A CA 1
ATOM 841 C C . SER A 1 131 ? -32.511 -27.099 17.556 1.00 21.47 131 SER A C 1
ATOM 842 O O . SER A 1 131 ? -32.326 -27.954 16.685 1.00 21.16 131 SER A O 1
ATOM 845 N N . LYS A 1 132 ? -31.853 -27.081 18.716 1.00 22.99 132 LYS A N 1
ATOM 846 C CA . LYS A 1 132 ? -30.881 -28.105 19.116 1.00 24.47 132 LYS A CA 1
ATOM 847 C C . LYS A 1 132 ? -31.447 -29.523 19.065 1.00 24.47 132 LYS A C 1
ATOM 848 O O . LYS A 1 132 ? -30.782 -30.452 18.608 1.00 25.38 132 LYS A O 1
ATOM 854 N N . THR A 1 133 ? -32.676 -29.684 19.547 1.00 24.71 133 THR A N 1
ATOM 855 C CA . THR A 1 133 ? -33.284 -31.003 19.694 1.00 25.20 133 THR A CA 1
ATOM 856 C C . THR A 1 133 ? -34.361 -31.285 18.647 1.00 25.51 133 THR A C 1
ATOM 857 O O . THR A 1 133 ? -34.583 -32.441 18.277 1.00 25.74 133 THR A O 1
ATOM 861 N N . ASN A 1 134 ? -35.021 -30.235 18.165 1.00 24.81 134 ASN A N 1
ATOM 862 C CA . ASN A 1 134 ? -36.170 -30.415 17.275 1.00 24.82 134 ASN A CA 1
ATOM 863 C C . ASN A 1 134 ? -35.956 -30.076 15.797 1.00 23.77 134 ASN A C 1
ATOM 864 O O . ASN A 1 134 ? -36.868 -30.246 14.988 1.00 24.32 134 ASN A O 1
ATOM 869 N N . VAL A 1 135 ? -34.760 -29.607 15.447 1.00 22.78 135 VAL A N 1
ATOM 870 C CA . VAL A 1 135 ? -34.447 -29.230 14.065 1.00 21.72 135 VAL A CA 1
ATOM 871 C C . VAL A 1 135 ? -33.151 -29.910 13.628 1.00 21.93 135 VAL A C 1
ATOM 872 O O . VAL A 1 135 ? -32.113 -29.757 14.273 1.00 22.20 135 VAL A O 1
ATOM 876 N N . THR A 1 136 ? -33.222 -30.676 12.542 1.00 22.08 136 THR A N 1
ATOM 877 C CA . THR A 1 136 ? -32.047 -31.366 12.012 1.00 21.50 136 THR A CA 1
ATOM 878 C C . THR A 1 136 ? -30.925 -30.374 11.691 1.00 21.45 136 THR A C 1
ATOM 879 O O . THR A 1 136 ? -29.785 -30.552 12.134 1.00 21.16 136 THR A O 1
ATOM 883 N N . SER A 1 137 ? -31.261 -29.326 10.937 1.00 20.91 137 SER A N 1
ATOM 884 C CA . SER A 1 137 ? -30.286 -28.312 10.559 1.00 20.37 137 SER A CA 1
ATOM 885 C C . SER A 1 137 ? -30.887 -26.911 10.540 1.00 19.54 137 SER A C 1
ATOM 886 O O . SER A 1 137 ? -31.902 -26.666 9.881 1.00 20.92 137 SER A O 1
ATOM 889 N N . THR A 1 138 ? -30.253 -25.998 11.269 1.00 18.89 138 THR A N 1
ATOM 890 C CA . THR A 1 138 ? -30.671 -24.600 11.307 1.00 17.77 138 THR A CA 1
ATOM 891 C C . THR A 1 138 ? -29.629 -23.740 10.605 1.00 18.44 138 THR A C 1
ATOM 892 O O . THR A 1 138 ? -28.440 -23.779 10.950 1.00 19.36 138 THR A O 1
ATOM 896 N N . LEU A 1 139 ? -30.083 -22.990 9.604 1.00 17.99 139 LEU A N 1
ATOM 897 C CA . LEU A 1 139 ? -29.251 -22.021 8.893 1.00 18.62 139 LEU A CA 1
ATOM 898 C C . LEU A 1 139 ? -29.495 -20.628 9.468 1.00 17.37 139 LEU A C 1
ATOM 899 O O . LEU A 1 139 ? -30.636 -20.185 9.580 1.00 17.65 139 LEU A O 1
ATOM 904 N N . HIS A 1 140 ? -28.420 -19.947 9.843 1.00 18.37 140 HIS A N 1
ATOM 905 C CA . HIS A 1 140 ? -28.521 -18.636 10.482 1.00 17.09 140 HIS A CA 1
ATOM 906 C C . HIS A 1 140 ? -27.859 -17.621 9.555 1.00 18.07 140 HIS A C 1
ATOM 907 O O . HIS A 1 140 ? -26.758 -17.860 9.063 1.00 17.25 140 HIS A O 1
ATOM 914 N N . ILE A 1 141 ? -28.512 -16.483 9.341 1.00 19.49 141 ILE A N 1
ATOM 915 C CA . ILE A 1 141 ? -28.003 -15.471 8.413 1.00 19.39 141 ILE A CA 1
ATOM 916 C C . ILE A 1 141 ? -27.686 -14.157 9.135 1.00 18.72 141 ILE A C 1
ATOM 917 O O . ILE A 1 141 ? -28.500 -13.660 9.895 1.00 18.74 141 ILE A O 1
ATOM 922 N N . CYS A 1 142 ? -26.494 -13.618 8.873 1.00 20.52 142 CYS A N 1
ATOM 923 C CA . CYS A 1 142 ? -26.009 -12.346 9.422 1.00 20.54 142 CYS A CA 1
ATOM 924 C C . CYS A 1 142 ? -26.216 -12.222 10.943 1.00 20.43 142 CYS A C 1
ATOM 925 O O . CYS A 1 142 ? -25.596 -12.966 11.695 1.00 20.87 142 CYS A O 1
ATOM 928 N N . TRP A 1 143 ? -27.083 -11.314 11.399 1.00 19.74 143 TRP A N 1
ATOM 929 C CA . TRP A 1 143 ? -27.292 -11.159 12.841 1.00 19.10 143 TRP A CA 1
ATOM 930 C C . TRP A 1 143 ? -27.817 -12.450 13.476 1.00 19.57 143 TRP A C 1
ATOM 931 O O . TRP A 1 143 ? -27.421 -12.796 14.588 1.00 21.46 143 TRP A O 1
ATOM 942 N N . GLY A 1 144 ? -28.690 -13.162 12.761 1.00 18.32 144 GLY A N 1
ATOM 943 C CA . GLY A 1 144 ? -29.189 -14.464 13.214 1.00 17.31 144 GLY A CA 1
ATOM 944 C C . GLY A 1 144 ? -28.042 -15.412 13.500 1.00 16.89 144 GLY A C 1
ATOM 945 O O . GLY A 1 144 ? -28.080 -16.174 14.463 1.00 16.75 144 GLY A O 1
ATOM 946 N N . ALA A 1 145 ? -27.019 -15.343 12.649 1.00 16.42 145 ALA A N 1
ATOM 947 C CA . ALA A 1 145 ? -25.797 -16.128 12.799 1.00 15.77 145 ALA A CA 1
ATOM 948 C C . ALA A 1 145 ? -24.981 -15.649 13.992 1.00 15.10 145 ALA A C 1
ATOM 949 O O . ALA A 1 145 ? -24.449 -16.458 14.742 1.00 16.62 145 ALA A O 1
ATOM 951 N N . GLN A 1 146 ? -24.895 -14.332 14.170 1.00 15.91 146 GLN A N 1
ATOM 952 C CA . GLN A 1 146 ? -24.248 -13.755 15.350 1.00 15.56 146 GLN A CA 1
ATOM 953 C C . GLN A 1 146 ? -24.968 -14.183 16.632 1.00 15.78 146 GLN A C 1
ATOM 954 O O . GLN A 1 146 ? -24.331 -14.546 17.627 1.00 15.39 146 GLN A O 1
ATOM 960 N N . ALA A 1 147 ? -26.298 -14.150 16.598 1.00 14.43 147 ALA A N 1
ATOM 961 C CA . ALA A 1 147 ? -27.105 -14.542 17.747 1.00 15.69 147 ALA A CA 1
ATOM 962 C C . ALA A 1 147 ? -26.890 -16.020 18.099 1.00 16.36 147 ALA A C 1
ATOM 963 O O . ALA A 1 147 ? -26.718 -16.363 19.272 1.00 17.57 147 ALA A O 1
ATOM 965 N N . GLY A 1 148 ? -26.886 -16.875 17.074 1.00 16.69 148 GLY A N 1
ATOM 966 C CA . GLY A 1 148 ? -26.662 -18.312 17.223 1.00 16.29 148 GLY A CA 1
ATOM 967 C C . GLY A 1 148 ? -25.271 -18.629 17.733 1.00 18.00 148 GLY A C 1
ATOM 968 O O . GLY A 1 148 ? -25.104 -19.467 18.622 1.00 17.60 148 GLY A O 1
ATOM 969 N N . LEU A 1 149 ? -24.269 -17.954 17.173 1.00 18.13 149 LEU A N 1
ATOM 970 C CA . LEU A 1 149 ? -22.885 -18.128 17.613 1.00 17.60 149 LEU A CA 1
ATOM 971 C C . LEU A 1 149 ? -22.718 -17.715 19.072 1.00 18.73 149 LEU A C 1
ATOM 972 O O . LEU A 1 149 ? -22.016 -18.383 19.836 1.00 19.55 149 LEU A O 1
ATOM 977 N N . TYR A 1 150 ? -23.387 -16.630 19.457 1.00 18.51 150 TYR A N 1
ATOM 978 C CA . TYR A 1 150 ? -23.341 -16.145 20.829 1.00 18.41 150 TYR A CA 1
ATOM 979 C C . TYR A 1 150 ? -24.075 -17.046 21.815 1.00 18.20 150 TYR A C 1
ATOM 980 O O . TYR A 1 150 ? -23.534 -17.391 22.874 1.00 17.37 150 TYR A O 1
ATOM 989 N N . HIS A 1 151 ? -25.308 -17.411 21.482 1.00 17.97 151 HIS A N 1
ATOM 990 C CA . HIS A 1 151 ? -26.096 -18.241 22.374 1.00 18.52 151 HIS A CA 1
ATOM 991 C C . HIS A 1 151 ? -25.532 -19.653 22.531 1.00 19.20 151 HIS A C 1
ATOM 992 O O . HIS A 1 151 ? -25.326 -20.109 23.655 1.00 19.32 151 HIS A O 1
ATOM 999 N N . HIS A 1 152 ? -25.285 -20.338 21.418 1.00 19.44 152 HIS A N 1
ATOM 1000 C CA . HIS A 1 152 ? -24.795 -21.717 21.473 1.00 20.73 152 HIS A CA 1
ATOM 1001 C C . HIS A 1 152 ? -23.336 -21.824 21.915 1.00 21.59 152 HIS A C 1
ATOM 1002 O O . HIS A 1 152 ? -22.982 -22.717 22.706 1.00 22.03 152 HIS A O 1
ATOM 1009 N N . TYR A 1 153 ? -22.496 -20.917 21.416 1.00 20.02 153 TYR A N 1
ATOM 1010 C CA . TYR A 1 153 ? -21.044 -21.079 21.539 1.00 19.54 153 TYR A CA 1
ATOM 1011 C C . TYR A 1 153 ? -20.288 -19.960 22.264 1.00 20.25 153 TYR A C 1
ATOM 1012 O O . TYR A 1 153 ? -19.060 -20.018 22.386 1.00 21.91 153 TYR A O 1
ATOM 1021 N N . GLY A 1 154 ? -21.016 -18.964 22.762 1.00 19.80 154 GLY A N 1
ATOM 1022 C CA . GLY A 1 154 ? -20.412 -17.852 23.500 1.00 19.79 154 GLY A CA 1
ATOM 1023 C C . GLY A 1 154 ? -19.560 -16.897 22.667 1.00 20.58 154 GLY A C 1
ATOM 1024 O O . GLY A 1 154 ? -18.804 -16.095 23.226 1.00 20.07 154 GLY A O 1
ATOM 1025 N N . VAL A 1 155 ? -19.671 -16.981 21.341 1.00 18.58 155 VAL A N 1
ATOM 1026 C CA . VAL A 1 155 ? -18.908 -16.109 20.447 1.00 19.75 155 VAL A CA 1
ATOM 1027 C C . VAL A 1 155 ? -19.494 -14.696 20.484 1.00 20.83 155 VAL A C 1
ATOM 1028 O O . VAL A 1 155 ? -20.674 -14.490 20.169 1.00 20.74 155 VAL A O 1
ATOM 1032 N N . GLN A 1 156 ? -18.661 -13.730 20.864 1.00 20.94 156 GLN A N 1
ATOM 1033 C CA . GLN A 1 156 ? -19.077 -12.330 20.964 1.00 22.09 156 GLN A CA 1
ATOM 1034 C C . GLN A 1 156 ? -19.048 -11.637 19.610 1.00 20.36 156 GLN A C 1
ATOM 1035 O O . GLN A 1 156 ? -18.358 -12.083 18.686 1.00 21.23 156 GLN A O 1
ATOM 1041 N N . LYS A 1 157 ? -19.806 -10.552 19.494 1.00 18.60 157 LYS A N 1
ATOM 1042 C CA . LYS A 1 157 ? -19.749 -9.702 18.311 1.00 19.58 157 LYS A CA 1
ATOM 1043 C C . LYS A 1 157 ? -19.172 -8.344 18.687 1.00 20.02 157 LYS A C 1
ATOM 1044 O O . LYS A 1 157 ? -19.251 -7.924 19.840 1.00 18.93 157 LYS A O 1
ATOM 1050 N N . TYR A 1 158 ? -18.576 -7.673 17.709 1.00 20.68 158 TYR A N 1
ATOM 1051 C CA . TYR A 1 158 ? -17.831 -6.447 17.965 1.00 20.56 158 TYR A CA 1
ATOM 1052 C C . TYR A 1 158 ? -18.163 -5.405 16.918 1.00 19.36 158 TYR A C 1
ATOM 1053 O O . TYR A 1 158 ? -18.374 -5.754 15.757 1.00 18.75 158 TYR A O 1
ATOM 1062 N N . PRO A 1 159 ? -18.197 -4.121 17.323 1.00 18.89 159 PRO A N 1
ATOM 1063 C CA . PRO A 1 159 ? -18.510 -3.050 16.376 1.00 18.54 159 PRO A CA 1
ATOM 1064 C C . PRO A 1 159 ? -17.404 -2.841 15.352 1.00 18.04 159 PRO A C 1
ATOM 1065 O O . PRO A 1 159 ? -16.234 -3.101 15.643 1.00 17.35 159 PRO A O 1
ATOM 1069 N N . LEU A 1 160 ? -17.789 -2.397 14.157 1.00 18.80 160 LEU A N 1
ATOM 1070 C CA . LEU A 1 160 ? -16.833 -1.944 13.146 1.00 19.63 160 LEU A CA 1
ATOM 1071 C C . LEU A 1 160 ? -16.843 -0.417 13.050 1.00 20.20 160 LEU A C 1
ATOM 1072 O O . LEU A 1 160 ? -17.874 0.213 13.294 1.00 20.75 160 LEU A O 1
ATOM 1077 N N . LYS A 1 161 ? -15.698 0.165 12.690 1.00 19.81 161 LYS A N 1
ATOM 1078 C CA . LYS A 1 161 ? -15.563 1.619 12.496 1.00 22.37 161 LYS A CA 1
ATOM 1079 C C . LYS A 1 161 ? -16.374 2.164 11.313 1.00 22.35 161 LYS A C 1
ATOM 1080 O O . LYS A 1 161 ? -16.753 3.336 11.292 1.00 21.83 161 LYS A O 1
ATOM 1086 N N . GLU A 1 162 ? -16.611 1.312 10.323 1.00 22.17 162 GLU A N 1
ATOM 1087 C CA . GLU A 1 162 ? -17.436 1.657 9.170 1.00 23.90 162 GLU A CA 1
ATOM 1088 C C . GLU A 1 162 ? -18.117 0.382 8.696 1.00 22.06 162 GLU A C 1
ATOM 1089 O O . GLU A 1 162 ? -17.662 -0.716 9.017 1.00 20.68 162 GLU A O 1
ATOM 1095 N N . LYS A 1 163 ? -19.209 0.519 7.948 1.00 21.27 163 LYS A N 1
ATOM 1096 C CA . LYS A 1 163 ? -19.943 -0.654 7.488 1.00 20.11 163 LYS A CA 1
ATOM 1097 C C . LYS A 1 163 ? -19.092 -1.528 6.564 1.00 20.01 163 LYS A C 1
ATOM 1098 O O . LYS A 1 163 ? -18.439 -1.021 5.646 1.00 19.29 163 LYS A O 1
ATOM 1104 N N . MET A 1 164 ? -19.080 -2.833 6.848 1.00 19.71 164 MET A N 1
ATOM 1105 C CA . MET A 1 164 ? -18.596 -3.836 5.903 1.00 18.21 164 MET A CA 1
ATOM 1106 C C . MET A 1 164 ? -19.729 -4.036 4.900 1.00 17.33 164 MET A C 1
ATOM 1107 O O . MET A 1 164 ? -20.792 -4.555 5.239 1.00 16.89 164 MET A O 1
ATOM 1112 N N . PHE A 1 165 ? -19.499 -3.590 3.674 1.00 16.98 165 PHE A N 1
ATOM 1113 C CA . PHE A 1 165 ? -20.583 -3.255 2.773 1.00 17.29 165 PHE A CA 1
ATOM 1114 C C . PHE A 1 165 ? -20.114 -3.377 1.323 1.00 18.92 165 PHE A C 1
ATOM 1115 O O . PHE A 1 165 ? -19.342 -2.541 0.834 1.00 18.79 165 PHE A O 1
ATOM 1123 N N . GLY A 1 166 ? -20.571 -4.440 0.656 1.00 17.58 166 GLY A N 1
ATOM 1124 C CA . GLY A 1 166 ? -20.181 -4.742 -0.714 1.00 16.37 166 GLY A CA 1
ATOM 1125 C C . GLY A 1 166 ? -20.154 -6.236 -0.995 1.00 17.78 166 GLY A C 1
ATOM 1126 O O . GLY A 1 166 ? -20.729 -7.032 -0.245 1.00 17.69 166 GLY A O 1
ATOM 1127 N N . VAL A 1 167 ? -19.491 -6.603 -2.089 1.00 17.03 167 VAL A N 1
ATOM 1128 C CA . VAL A 1 167 ? -19.328 -7.993 -2.500 1.00 17.09 167 VAL A CA 1
ATOM 1129 C C . VAL A 1 167 ? -17.842 -8.335 -2.390 1.00 15.80 167 VAL A C 1
ATOM 1130 O O . VAL A 1 167 ? -16.986 -7.615 -2.896 1.00 16.23 167 VAL A O 1
ATOM 1134 N N . PHE A 1 168 ? -17.535 -9.429 -1.708 1.00 16.20 168 PHE A N 1
ATOM 1135 C CA . PHE A 1 168 ? -16.154 -9.704 -1.347 1.00 16.32 168 PHE A CA 1
ATOM 1136 C C . PHE A 1 168 ? -15.723 -11.103 -1.749 1.00 16.87 168 PHE A C 1
ATOM 1137 O O . PHE A 1 168 ? -16.538 -12.022 -1.807 1.00 16.60 168 PHE A O 1
ATOM 1145 N N . GLU A 1 169 ? -14.434 -11.251 -2.040 1.00 16.02 169 GLU A N 1
ATOM 1146 C CA . GLU A 1 169 ? -13.882 -12.544 -2.407 1.00 16.01 169 GLU A CA 1
ATOM 1147 C C . GLU A 1 169 ? -13.657 -13.389 -1.161 1.00 15.78 169 GLU A C 1
ATOM 1148 O O . GLU A 1 169 ? -13.144 -12.899 -0.152 1.00 17.37 169 GLU A O 1
ATOM 1154 N N . HIS A 1 170 ? -14.058 -14.653 -1.241 1.00 15.24 170 HIS A N 1
ATOM 1155 C CA . HIS A 1 170 ? -13.887 -15.612 -0.159 1.00 15.41 170 HIS A CA 1
ATOM 1156 C C . HIS A 1 170 ? -13.119 -16.817 -0.654 1.00 15.16 170 HIS A C 1
ATOM 1157 O O . HIS A 1 170 ? -13.140 -17.130 -1.841 1.00 16.94 170 HIS A O 1
ATOM 1164 N N . GLU A 1 171 ? -12.437 -17.492 0.261 1.00 16.53 171 GLU A N 1
ATOM 1165 C CA . GLU A 1 171 ? -11.733 -18.714 -0.069 1.00 18.66 171 GLU A CA 1
ATOM 1166 C C . GLU A 1 171 ? -12.310 -19.870 0.727 1.00 18.06 171 GLU A C 1
ATOM 1167 O O . GLU A 1 171 ? -12.638 -19.720 1.907 1.00 17.58 171 GLU A O 1
ATOM 1173 N N . VAL A 1 172 ? -12.442 -21.018 0.069 1.00 19.14 172 VAL A N 1
ATOM 1174 C CA . VAL A 1 172 ? -12.851 -22.259 0.731 1.00 20.01 172 VAL A CA 1
ATOM 1175 C C . VAL A 1 172 ? -11.753 -22.685 1.719 1.00 21.46 172 VAL A C 1
ATOM 1176 O O . VAL A 1 172 ? -10.566 -22.733 1.364 1.00 21.74 172 VAL A O 1
ATOM 1180 N N . ARG A 1 173 ? -12.151 -22.963 2.959 1.00 21.68 173 ARG A N 1
ATOM 1181 C CA . ARG A 1 173 ? -11.197 -23.300 4.020 1.00 23.05 173 ARG A CA 1
ATOM 1182 C C . ARG A 1 173 ? -11.166 -24.787 4.389 1.00 24.87 173 ARG A C 1
ATOM 1183 O O . ARG A 1 173 ? -10.255 -25.243 5.084 1.00 25.98 173 ARG A O 1
ATOM 1191 N N . GLU A 1 174 ? -12.157 -25.540 3.932 1.00 26.38 174 GLU A N 1
ATOM 1192 C CA . GLU A 1 174 ? -12.184 -26.978 4.171 1.00 28.63 174 GLU A CA 1
ATOM 1193 C C . GLU A 1 174 ? -12.446 -27.741 2.891 1.00 30.93 174 GLU A C 1
ATOM 1194 O O . GLU A 1 174 ? -13.301 -27.362 2.089 1.00 32.10 174 GLU A O 1
ATOM 1200 N N . GLN A 1 175 ? -11.697 -28.821 2.702 1.00 33.23 175 GLN A N 1
ATOM 1201 C CA . GLN A 1 175 ? -11.965 -29.745 1.613 1.00 34.72 175 GLN A CA 1
ATOM 1202 C C . GLN A 1 175 ? -12.923 -30.827 2.101 1.00 34.09 175 GLN A C 1
ATOM 1203 O O . GLN A 1 175 ? -12.929 -31.175 3.289 1.00 33.41 175 GLN A O 1
ATOM 1209 N N . HIS A 1 176 ? -13.743 -31.326 1.177 1.00 33.58 176 HIS A N 1
ATOM 1210 C CA . HIS A 1 176 ? -14.592 -32.507 1.389 1.00 33.32 176 HIS A CA 1
ATOM 1211 C C . HIS A 1 176 ? -15.752 -32.310 2.369 1.00 31.58 176 HIS A C 1
ATOM 1212 O O . HIS A 1 176 ? -16.268 -33.284 2.931 1.00 32.11 176 HIS A O 1
ATOM 1219 N N . VAL A 1 177 ? -16.162 -31.058 2.564 1.00 28.82 177 VAL A N 1
ATOM 1220 C CA . VAL A 1 177 ? -17.344 -30.758 3.372 1.00 26.57 177 VAL A CA 1
ATOM 1221 C C . VAL A 1 177 ? -18.533 -30.550 2.434 1.00 25.59 177 VAL A C 1
ATOM 1222 O O . VAL A 1 177 ? -18.460 -29.753 1.496 1.00 25.74 177 VAL A O 1
ATOM 1226 N N . LYS A 1 178 ? -19.620 -31.276 2.694 1.00 24.36 178 LYS A N 1
ATOM 1227 C CA . LYS A 1 178 ? -20.781 -31.312 1.797 1.00 23.60 178 LYS A CA 1
ATOM 1228 C C . LYS A 1 178 ? -21.451 -29.961 1.552 1.00 21.76 178 LYS A C 1
ATOM 1229 O O . LYS A 1 178 ? -22.038 -29.750 0.487 1.00 21.68 178 LYS A O 1
ATOM 1235 N N . LEU A 1 179 ? -21.366 -29.054 2.523 1.00 19.62 179 LEU A N 1
ATOM 1236 C CA . LEU A 1 179 ? -21.959 -27.718 2.370 1.00 19.68 179 LEU A CA 1
ATOM 1237 C C . LEU A 1 179 ? -21.288 -26.948 1.237 1.00 20.06 179 LEU A C 1
ATOM 1238 O O . LEU A 1 179 ? -21.896 -26.062 0.629 1.00 20.95 179 LEU A O 1
ATOM 1243 N N . LEU A 1 180 ? -20.038 -27.306 0.957 1.00 19.25 180 LEU A N 1
ATOM 1244 C CA . LEU A 1 180 ? -19.220 -26.594 -0.013 1.00 18.35 180 LEU A CA 1
ATOM 1245 C C . LEU A 1 180 ? -19.042 -27.365 -1.318 1.00 18.69 180 LEU A C 1
ATOM 1246 O O . LEU A 1 180 ?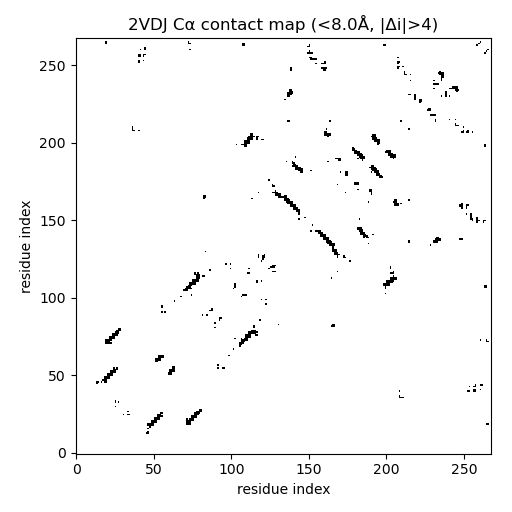 -18.190 -27.018 -2.133 1.00 18.77 180 LEU A O 1
ATOM 1251 N N . GLN A 1 181 ? -19.860 -28.394 -1.521 1.00 18.67 181 GLN A N 1
ATOM 1252 C CA . GLN A 1 181 ? -19.772 -29.207 -2.728 1.00 20.48 181 GLN A CA 1
ATOM 1253 C C . GLN A 1 181 ? -20.059 -28.371 -3.970 1.00 19.31 181 GLN A C 1
ATOM 1254 O O . GLN A 1 181 ? -21.083 -27.693 -4.050 1.00 20.59 181 GLN A O 1
ATOM 1260 N N . GLY A 1 182 ? -19.135 -28.420 -4.925 1.00 18.04 182 GLY A N 1
ATOM 1261 C CA . GLY A 1 182 ? -19.288 -27.701 -6.185 1.00 16.25 182 GLY A CA 1
ATOM 1262 C C . GLY A 1 182 ? -18.836 -26.251 -6.143 1.00 15.61 182 GLY A C 1
ATOM 1263 O O . GLY A 1 182 ? -18.859 -25.573 -7.169 1.00 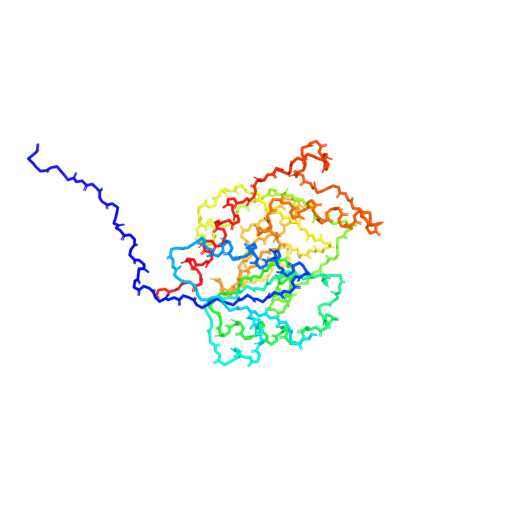14.27 182 GLY A O 1
ATOM 1264 N N . PHE A 1 183 ? -18.435 -25.777 -4.957 1.00 15.04 183 PHE A N 1
ATOM 1265 C CA . PHE A 1 183 ? -17.904 -24.419 -4.778 1.00 16.17 183 PHE A CA 1
ATOM 1266 C C . PHE A 1 183 ? -16.582 -24.255 -5.510 1.00 17.59 183 PHE A C 1
ATOM 1267 O O . PHE A 1 183 ? -15.762 -25.181 -5.550 1.00 17.46 183 PHE A O 1
ATOM 1275 N N . ASP A 1 184 ? -16.372 -23.071 -6.082 1.00 18.18 184 ASP A N 1
ATOM 1276 C CA . ASP A 1 184 ? -15.051 -22.685 -6.543 1.00 18.49 184 ASP A CA 1
ATOM 1277 C C . ASP A 1 184 ? -14.192 -22.437 -5.298 1.00 18.61 184 ASP A C 1
ATOM 1278 O O . ASP A 1 184 ? -14.726 -22.179 -4.221 1.00 18.38 184 ASP A O 1
ATOM 1283 N N . GLU A 1 185 ? -12.873 -22.542 -5.442 1.00 18.56 185 GLU A N 1
ATOM 1284 C CA . GLU A 1 185 ? -11.955 -22.326 -4.321 1.00 20.58 185 GLU A CA 1
ATOM 1285 C C . GLU A 1 185 ? -11.992 -20.875 -3.871 1.00 19.28 185 GLU A C 1
ATOM 1286 O O . GLU A 1 185 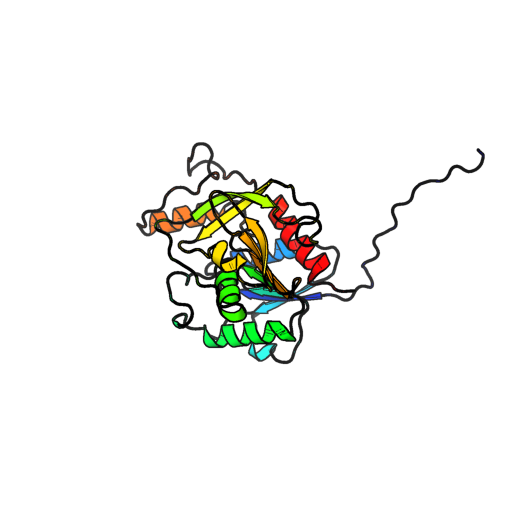? -11.824 -20.585 -2.690 1.00 17.97 185 GLU A O 1
ATOM 1292 N N . LEU A 1 186 ? -12.185 -19.976 -4.834 1.00 18.63 186 LEU A N 1
ATOM 1293 C CA . LEU A 1 186 ? -12.410 -18.561 -4.562 1.00 17.88 186 LEU A CA 1
ATOM 1294 C C . LEU A 1 186 ? -13.762 -18.172 -5.148 1.00 18.25 186 LEU A C 1
ATOM 1295 O O . LEU A 1 186 ? -14.040 -18.432 -6.327 1.00 19.20 186 LEU A O 1
ATOM 1300 N N . PHE A 1 187 ? -14.600 -17.560 -4.317 1.00 17.38 187 PHE A N 1
ATOM 1301 C CA . PHE A 1 187 ? -15.956 -17.187 -4.706 1.00 18.29 187 PHE A CA 1
ATOM 1302 C C . PHE A 1 187 ? -16.376 -15.903 -4.008 1.00 17.43 187 PHE A C 1
ATOM 1303 O O . PHE A 1 187 ? -15.798 -15.525 -2.990 1.00 19.62 187 PHE A O 1
ATOM 1311 N N . PHE A 1 188 ? -17.398 -15.252 -4.549 1.00 17.65 188 PHE A N 1
ATOM 1312 C CA . PHE A 1 188 ? -17.864 -13.968 -4.022 1.00 17.07 188 PHE A CA 1
ATOM 1313 C C . PHE A 1 188 ? -19.149 -14.097 -3.225 1.00 16.94 188 PHE A C 1
ATOM 1314 O O . PHE A 1 188 ? -19.976 -14.962 -3.512 1.00 16.55 188 PHE A O 1
ATOM 1322 N N . ALA A 1 189 ? -19.296 -13.231 -2.217 1.00 15.06 189 ALA A N 1
ATOM 1323 C CA . ALA A 1 189 ? -20.506 -13.145 -1.405 1.00 15.04 189 ALA A CA 1
ATOM 1324 C C . ALA A 1 189 ? -20.638 -11.737 -0.853 1.00 15.23 189 ALA A C 1
ATOM 1325 O O . ALA A 1 189 ? -19.649 -11.088 -0.511 1.00 14.22 189 ALA A O 1
ATOM 1327 N N . VAL A 1 190 ? -21.872 -11.268 -0.763 1.00 16.92 190 VAL A N 1
ATOM 1328 C CA . VAL A 1 190 ? -22.115 -9.938 -0.233 1.00 16.58 190 VAL A CA 1
ATOM 1329 C C . VAL A 1 190 ? -21.977 -9.945 1.301 1.00 15.97 190 VAL A C 1
ATOM 1330 O O . VAL A 1 190 ? -22.240 -10.965 1.952 1.00 16.04 190 VAL A O 1
ATOM 1334 N N . HIS A 1 191 ? -21.501 -8.833 1.860 1.00 15.48 191 HIS A N 1
ATOM 1335 C CA . HIS A 1 191 ? -21.614 -8.568 3.294 1.00 16.07 191 HIS A CA 1
ATOM 1336 C C . HIS A 1 191 ? -22.258 -7.204 3.494 1.00 15.98 191 HIS A C 1
ATOM 1337 O O . HIS A 1 191 ? -22.059 -6.290 2.696 1.00 15.52 191 HIS A O 1
ATOM 1344 N N . SER A 1 192 ? -23.027 -7.077 4.570 1.00 17.52 192 SER A N 1
ATOM 1345 C CA . SER A 1 192 ? -23.705 -5.838 4.902 1.00 17.82 192 SER A CA 1
ATOM 1346 C C . SER A 1 192 ? -23.928 -5.797 6.414 1.00 18.62 192 SER A C 1
ATOM 1347 O O . SER A 1 192 ? -24.898 -6.365 6.923 1.00 18.17 192 SER A O 1
ATOM 1350 N N . ARG A 1 193 ? -23.016 -5.133 7.128 1.00 18.57 193 ARG A N 1
ATOM 1351 C CA . ARG A 1 193 ? -23.015 -5.146 8.595 1.00 18.83 193 ARG A CA 1
ATOM 1352 C C . ARG A 1 193 ? -22.055 -4.129 9.216 1.00 18.91 193 ARG A C 1
ATOM 1353 O O . ARG A 1 193 ? -20.964 -3.884 8.685 1.00 18.17 193 ARG A O 1
ATOM 1361 N N . HIS A 1 194 ? -22.468 -3.556 10.350 1.00 18.50 194 HIS A N 1
ATOM 1362 C CA . HIS A 1 194 ? -21.630 -2.640 11.125 1.00 18.35 194 HIS A CA 1
ATOM 1363 C C . HIS A 1 194 ? -20.937 -3.338 12.301 1.00 18.94 194 HIS A C 1
ATOM 1364 O O . HIS A 1 194 ? -20.318 -2.684 13.144 1.00 17.78 194 HIS A O 1
ATOM 1371 N N . THR A 1 195 ? -21.043 -4.663 12.346 1.00 18.26 195 THR A N 1
ATOM 1372 C CA . THR A 1 195 ? -20.435 -5.467 13.400 1.00 17.83 195 THR A CA 1
ATOM 1373 C C . THR A 1 195 ? -19.790 -6.693 12.776 1.00 17.76 195 THR A C 1
ATOM 1374 O O . THR A 1 195 ? -19.987 -6.966 11.587 1.00 17.73 195 THR A O 1
ATOM 1378 N N . GLU A 1 196 ? -19.024 -7.429 13.577 1.00 17.63 196 GLU A N 1
ATOM 1379 C CA . GLU A 1 196 ? -18.378 -8.658 13.123 1.00 16.83 196 GLU A CA 1
ATOM 1380 C C . GLU A 1 196 ? -18.267 -9.700 14.234 1.00 17.54 196 GLU A C 1
ATOM 1381 O O . GLU A 1 196 ? -18.370 -9.386 15.418 1.00 17.99 196 GLU A O 1
ATOM 1387 N N . VAL A 1 197 ? -18.057 -10.947 13.828 1.00 17.68 197 VAL A N 1
ATOM 1388 C CA . VAL A 1 197 ? -17.451 -11.938 14.701 1.00 18.74 197 VAL A CA 1
ATOM 1389 C C . VAL A 1 197 ? -16.022 -12.116 14.194 1.00 19.38 197 VAL A C 1
ATOM 1390 O O . VAL A 1 197 ? -15.741 -11.881 13.016 1.00 19.99 197 VAL A O 1
ATOM 1394 N N . ARG A 1 198 ? -15.116 -12.513 15.078 1.00 20.51 198 ARG A N 1
ATOM 1395 C CA . ARG A 1 198 ? -13.709 -12.639 14.706 1.00 20.62 198 ARG A CA 1
ATOM 1396 C C . ARG A 1 198 ? -13.284 -14.087 14.535 1.00 19.80 198 ARG A C 1
ATOM 1397 O O . ARG A 1 198 ? -13.708 -14.960 15.291 1.00 19.94 198 ARG A O 1
ATOM 1405 N N . GLU A 1 199 ? -12.440 -14.328 13.533 1.00 19.62 199 GLU A N 1
ATOM 1406 C CA . GLU A 1 199 ? -11.968 -15.674 13.218 1.00 20.24 199 GLU A CA 1
ATOM 1407 C C . GLU A 1 199 ? -11.327 -16.377 14.415 1.00 19.75 199 GLU A C 1
ATOM 1408 O O . GLU A 1 199 ? -11.604 -17.556 14.665 1.00 20.44 199 GLU A O 1
ATOM 1414 N N . SER A 1 200 ? -10.479 -15.660 15.151 1.00 18.92 200 SER A N 1
ATOM 1415 C CA . SER A 1 200 ? -9.814 -16.231 16.323 1.00 19.98 200 SER A CA 1
ATOM 1416 C C . SER A 1 200 ? -10.835 -16.743 17.352 1.00 20.16 200 SER A C 1
ATOM 1417 O O . SER A 1 200 ? -10.651 -17.810 17.940 1.00 21.00 200 SER A O 1
ATOM 1420 N N . ASP A 1 201 ? -11.918 -15.991 17.536 1.00 20.82 201 ASP A N 1
ATOM 1421 C CA . ASP A 1 201 ? -13.012 -16.393 18.433 1.00 21.13 201 ASP A CA 1
ATOM 1422 C C . ASP A 1 201 ? -13.781 -17.620 17.941 1.00 20.92 201 ASP A C 1
ATOM 1423 O O . ASP A 1 201 ? -14.227 -18.430 18.754 1.00 22.95 201 ASP A O 1
ATOM 1428 N N . ILE A 1 202 ? -13.938 -17.762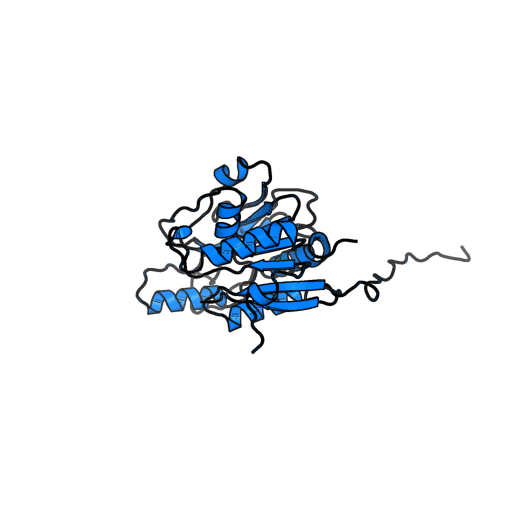 16.626 1.00 20.72 202 ILE A N 1
ATOM 1429 C CA . ILE A 1 202 ? -14.505 -18.993 16.059 1.00 20.58 202 ILE A CA 1
ATOM 1430 C C . ILE A 1 202 ? -13.534 -20.177 16.226 1.00 20.86 202 ILE A C 1
ATOM 1431 O O . ILE A 1 202 ? -13.950 -21.284 16.609 1.00 19.83 202 ILE A O 1
ATOM 1436 N N . ARG A 1 203 ? -12.248 -19.924 15.960 1.00 21.03 203 ARG A N 1
ATOM 1437 C CA . ARG A 1 203 ? -11.208 -20.965 15.961 1.00 22.12 203 ARG A CA 1
ATOM 1438 C C . ARG A 1 203 ? -11.078 -21.702 17.284 1.00 22.01 203 ARG A C 1
ATOM 1439 O O . ARG A 1 203 ? -10.827 -22.905 17.299 1.00 21.33 203 ARG A O 1
ATOM 1447 N N . GLU A 1 204 ? -11.247 -20.981 18.390 1.00 22.25 204 GLU A N 1
ATOM 1448 C CA . GLU A 1 204 ? -11.040 -21.565 19.716 1.00 23.51 204 GLU A CA 1
ATOM 1449 C C . GLU A 1 204 ? -12.159 -22.516 20.149 1.00 22.60 204 GLU A C 1
ATOM 1450 O O . GLU A 1 204 ? -11.983 -23.280 21.096 1.00 22.52 204 GLU A O 1
ATOM 1456 N N . VAL A 1 205 ? -13.292 -22.481 19.445 1.00 22.51 205 VAL A N 1
ATOM 1457 C CA . VAL A 1 205 ? -14.431 -23.357 19.755 1.00 21.11 205 VAL A CA 1
ATOM 1458 C C . VAL A 1 205 ? -14.343 -24.661 18.964 1.00 21.35 205 VAL A C 1
ATOM 1459 O O . VAL A 1 205 ? -14.399 -24.651 17.736 1.00 22.18 205 VAL A O 1
ATOM 1463 N N . LYS A 1 206 ? -14.208 -25.773 19.687 1.00 21.40 206 LYS A N 1
ATOM 1464 C CA . LYS A 1 206 ? -14.039 -27.110 19.104 1.00 21.60 206 LYS A CA 1
ATOM 1465 C C . LYS A 1 206 ? -15.190 -27.524 18.184 1.00 20.73 206 LYS A C 1
ATOM 1466 O O . LYS A 1 206 ? -14.967 -28.130 17.137 1.00 20.61 206 LYS A O 1
ATOM 1472 N N . GLU A 1 207 ? -16.413 -27.173 18.573 1.00 21.16 207 GLU A N 1
ATOM 1473 C CA . GLU A 1 207 ? -17.620 -27.623 17.877 1.00 20.93 207 GLU A CA 1
ATOM 1474 C C . GLU A 1 207 ? -17.932 -26.814 16.614 1.00 21.49 207 GLU A C 1
ATOM 1475 O O . GLU A 1 207 ? -18.887 -27.121 15.895 1.00 21.41 207 GLU A O 1
ATOM 1481 N N . LEU A 1 208 ? -17.115 -25.793 16.351 1.00 20.83 208 LEU A N 1
ATOM 1482 C CA . LEU A 1 208 ? -17.260 -24.941 15.169 1.00 19.73 208 LEU A CA 1
ATOM 1483 C C . LEU A 1 208 ? -16.141 -25.187 14.168 1.00 18.90 208 LEU A C 1
ATOM 1484 O O . LEU A 1 208 ? -15.011 -25.462 14.561 1.00 18.70 208 LEU A O 1
ATOM 1489 N N . THR A 1 209 ? -16.462 -25.094 12.879 1.00 18.94 209 THR A N 1
ATOM 1490 C CA . THR A 1 209 ? -15.458 -25.202 11.821 1.00 17.77 209 THR A CA 1
ATOM 1491 C C . THR A 1 209 ? -15.654 -24.072 10.832 1.00 17.33 209 THR A C 1
ATOM 1492 O O . THR A 1 209 ? -16.754 -23.884 10.306 1.00 16.36 209 THR A O 1
ATOM 1496 N N . LEU A 1 210 ? -14.590 -23.313 10.596 1.00 18.27 210 LEU A N 1
ATOM 1497 C CA . LEU A 1 210 ? -14.617 -22.233 9.615 1.00 20.64 210 LEU A CA 1
ATOM 1498 C C . LEU A 1 210 ? -14.538 -22.821 8.206 1.00 20.69 210 LEU A C 1
ATOM 1499 O O . LEU A 1 210 ? -13.592 -23.540 7.872 1.00 19.91 210 LEU A O 1
ATOM 1504 N N . LEU A 1 211 ? -15.547 -22.515 7.395 1.00 19.73 211 LEU A N 1
ATOM 1505 C CA . LEU A 1 211 ? -15.655 -23.071 6.051 1.00 19.29 211 LEU A CA 1
ATOM 1506 C C . LEU A 1 211 ? -15.193 -22.100 4.964 1.00 19.25 211 LEU A C 1
ATOM 1507 O O . LEU A 1 211 ? -14.627 -22.511 3.948 1.00 19.45 211 LEU A O 1
ATOM 1512 N N . ALA A 1 212 ? -15.426 -20.812 5.187 1.00 18.06 212 ALA A N 1
ATOM 1513 C CA . ALA A 1 212 ? -15.104 -19.798 4.195 1.00 17.92 212 ALA A CA 1
ATOM 1514 C C . ALA A 1 212 ? -14.872 -18.458 4.858 1.00 17.91 212 ALA A C 1
ATOM 1515 O O . ALA A 1 212 ? -15.704 -17.985 5.634 1.00 17.62 212 ALA A O 1
ATOM 1517 N N . ASN A 1 213 ? -13.724 -17.862 4.567 1.00 18.34 213 ASN A N 1
ATOM 1518 C CA . ASN A 1 213 ? -13.430 -16.519 5.040 1.00 19.45 213 ASN A CA 1
ATOM 1519 C C . ASN A 1 213 ? -12.979 -15.643 3.887 1.00 18.90 213 ASN A C 1
ATOM 1520 O O . ASN A 1 213 ? -12.687 -16.143 2.796 1.00 18.03 213 ASN A O 1
ATOM 1525 N N . SER A 1 214 ? -12.952 -14.339 4.141 1.00 19.10 214 SER A N 1
ATOM 1526 C CA . SER A 1 214 ? -12.567 -13.342 3.165 1.00 19.64 214 SER A CA 1
ATOM 1527 C C . SER A 1 214 ? -11.439 -12.526 3.762 1.00 21.43 214 SER A C 1
ATOM 1528 O O . SER A 1 214 ? -11.518 -12.104 4.925 1.00 19.60 214 SER A O 1
ATOM 1531 N N . GLU A 1 215 ? -10.395 -12.306 2.967 1.00 23.53 215 GLU A N 1
ATOM 1532 C CA . GLU A 1 215 ? -9.263 -11.495 3.396 1.00 26.19 215 GLU A CA 1
ATOM 1533 C C . GLU A 1 215 ? -9.743 -10.111 3.837 1.00 25.67 215 GLU A C 1
ATOM 1534 O O . GLU A 1 215 ? -9.272 -9.585 4.846 1.00 26.82 215 GLU A O 1
ATOM 1540 N N . GLU A 1 216 ? -10.698 -9.540 3.101 1.00 25.55 216 GLU A N 1
ATOM 1541 C CA . GLU A 1 216 ? -11.232 -8.219 3.441 1.00 24.87 216 GLU A CA 1
ATOM 1542 C C . GLU A 1 216 ? -12.386 -8.244 4.441 1.00 23.12 216 GLU A C 1
ATOM 1543 O O . GLU A 1 216 ? -12.364 -7.507 5.427 1.00 24.18 216 GLU A O 1
ATOM 1549 N N . ALA A 1 217 ? -13.386 -9.082 4.184 1.00 21.42 217 ALA A N 1
ATOM 1550 C CA . ALA A 1 217 ? -14.624 -9.070 4.973 1.00 20.89 217 ALA A CA 1
ATOM 1551 C C . ALA A 1 217 ? -14.572 -9.894 6.264 1.00 20.90 217 ALA A C 1
ATOM 1552 O O . ALA A 1 217 ? -15.365 -9.661 7.181 1.00 21.76 217 ALA A O 1
ATOM 1554 N N . GLY A 1 218 ? -13.647 -10.849 6.338 1.00 20.36 218 GLY A N 1
ATOM 1555 C CA . GLY A 1 218 ? -13.543 -11.725 7.504 1.00 19.08 218 GLY A CA 1
ATOM 1556 C C . GLY A 1 218 ? -14.364 -12.997 7.377 1.00 18.85 218 GLY A C 1
ATOM 1557 O O . GLY A 1 218 ? -14.381 -13.626 6.321 1.00 19.25 218 GLY A O 1
ATOM 1558 N N . VAL A 1 219 ? -15.050 -13.364 8.459 1.00 17.17 219 VAL A N 1
ATOM 1559 C CA . VAL A 1 219 ? -15.767 -14.631 8.567 1.00 17.95 219 VAL A CA 1
ATOM 1560 C C . VAL A 1 219 ? -17.084 -14.634 7.782 1.00 17.85 219 VAL A C 1
ATOM 1561 O O . VAL A 1 219 ? -17.883 -13.702 7.898 1.00 17.37 219 VAL A O 1
ATOM 1565 N N . HIS A 1 220 ? -17.305 -15.694 7.001 1.00 17.15 220 HIS A N 1
ATOM 1566 C CA . HIS A 1 220 ? -18.563 -15.869 6.287 1.00 17.10 220 HIS A CA 1
ATOM 1567 C C . HIS A 1 220 ? -19.281 -17.164 6.660 1.00 17.00 220 HIS A C 1
ATOM 1568 O O . HIS A 1 220 ? -20.293 -17.126 7.359 1.00 18.81 220 HIS A O 1
ATOM 1575 N N . LEU A 1 221 ? -18.760 -18.302 6.204 1.00 16.92 221 LEU A N 1
ATOM 1576 C CA . LEU A 1 221 ? -19.398 -19.591 6.461 1.00 16.01 221 LEU A CA 1
ATOM 1577 C C . LEU A 1 221 ? -18.739 -20.350 7.613 1.00 16.73 221 LEU A C 1
ATOM 1578 O O . LEU A 1 221 ? -17.511 -20.484 7.675 1.00 17.20 221 LEU A O 1
ATOM 1583 N N . VAL A 1 222 ? -19.573 -20.810 8.545 1.00 17.50 222 VAL A N 1
ATOM 1584 C CA . VAL A 1 222 ? -19.142 -21.590 9.703 1.00 16.12 222 VAL A CA 1
ATOM 1585 C C . VAL A 1 222 ? -20.169 -22.699 9.932 1.00 18.32 222 VAL A C 1
ATOM 1586 O O . VAL A 1 222 ? -21.377 -22.496 9.779 1.00 17.95 222 VAL A O 1
ATOM 1590 N N . ILE A 1 223 ? -19.684 -23.878 10.287 1.00 18.27 223 ILE A N 1
ATOM 1591 C CA . ILE A 1 223 ? -20.571 -24.980 10.589 1.00 19.78 223 ILE A CA 1
ATOM 1592 C C . ILE A 1 223 ? -20.440 -25.334 12.067 1.00 18.77 223 ILE A C 1
ATOM 1593 O O . ILE A 1 223 ? -19.342 -25.307 12.624 1.00 18.18 223 ILE A O 1
ATOM 1598 N N . GLY A 1 224 ? -21.569 -25.620 12.703 1.00 19.04 224 GLY A N 1
ATOM 1599 C CA . GLY A 1 224 ? -21.586 -26.045 14.099 1.00 20.52 224 GLY A CA 1
ATOM 1600 C C . GLY A 1 224 ? -22.130 -27.450 14.255 1.00 22.77 224 GLY A C 1
ATOM 1601 O O . GLY A 1 224 ? -23.164 -27.790 13.674 1.00 21.20 224 GLY A O 1
ATOM 1602 N N . GLN A 1 225 ? -21.426 -28.265 15.040 1.00 24.55 225 GLN A N 1
ATOM 1603 C CA . GLN A 1 225 ? -21.867 -29.626 15.362 1.00 27.39 225 GLN A CA 1
ATOM 1604 C C . GLN A 1 225 ? -22.242 -30.409 14.110 1.00 27.60 225 GLN A C 1
ATOM 1605 O O . GLN A 1 225 ? -23.379 -30.872 13.970 1.00 27.84 225 GLN A O 1
ATOM 1611 N N . GLU A 1 226 ? -21.281 -30.516 13.194 1.00 29.15 226 GLU A N 1
ATOM 1612 C CA . GLU A 1 226 ? -21.412 -31.296 11.952 1.00 30.17 226 GLU A CA 1
ATOM 1613 C C . GLU A 1 226 ? -22.620 -30.927 11.073 1.00 28.75 226 GLU A C 1
ATOM 1614 O O . GLU A 1 226 ? -23.075 -31.738 10.261 1.00 28.81 226 GLU A O 1
ATOM 1620 N N . GLY A 1 227 ? -23.134 -29.713 11.231 1.00 26.75 227 GLY A N 1
ATOM 1621 C CA . GLY A 1 227 ? -24.258 -29.262 10.413 1.00 25.83 227 GLY A CA 1
ATOM 1622 C C . GLY A 1 227 ? -25.557 -29.004 11.142 1.00 23.46 227 GLY A C 1
ATOM 1623 O O . GLY A 1 227 ? -26.509 -28.504 10.541 1.00 23.91 227 GLY A O 1
ATOM 1624 N N . ARG A 1 228 ? -25.600 -29.340 12.431 1.00 23.40 228 ARG A N 1
ATOM 1625 C CA . ARG A 1 228 ? -26.738 -29.000 13.291 1.00 22.46 228 ARG A CA 1
ATOM 1626 C C . ARG A 1 228 ? -27.009 -27.488 13.246 1.00 21.85 228 ARG A C 1
ATOM 1627 O O . ARG A 1 228 ? -28.162 -27.050 13.270 1.00 20.99 228 ARG A O 1
ATOM 1635 N N . GLN A 1 229 ? -25.937 -26.704 13.173 1.00 19.96 229 GLN A N 1
ATOM 1636 C CA . GLN A 1 229 ? -26.043 -25.282 12.859 1.00 19.40 229 GLN A CA 1
ATOM 1637 C C . GLN A 1 229 ? -25.184 -24.940 11.654 1.00 19.44 229 GLN A C 1
ATOM 1638 O O . GLN A 1 229 ? -24.045 -25.412 11.535 1.00 19.29 229 GLN A O 1
ATOM 1644 N N . VAL A 1 230 ? -25.740 -24.121 10.764 1.00 18.98 230 VAL A N 1
ATOM 1645 C CA . VAL A 1 230 ? -24.970 -23.496 9.694 1.00 19.58 230 VAL A CA 1
ATOM 1646 C C . VAL A 1 230 ? -25.054 -21.976 9.856 1.00 19.93 230 VAL A C 1
ATOM 1647 O O . VAL A 1 230 ? -26.142 -21.411 9.976 1.00 20.10 230 VAL A O 1
ATOM 1651 N N . PHE A 1 231 ? -23.892 -21.331 9.876 1.00 18.91 231 PHE A N 1
ATOM 1652 C CA . PHE A 1 231 ? -23.804 -19.892 10.062 1.00 18.50 231 PHE A CA 1
ATOM 1653 C C . PHE A 1 231 ? -23.263 -19.242 8.802 1.00 18.56 231 PHE A C 1
ATOM 1654 O O . PHE A 1 231 ? -22.180 -19.598 8.324 1.00 19.33 231 PHE A O 1
ATOM 1662 N N . ALA A 1 232 ? -24.031 -18.297 8.271 1.00 18.60 232 ALA A N 1
ATOM 1663 C CA . ALA A 1 232 ? -23.613 -17.484 7.138 1.00 19.02 232 ALA A CA 1
ATOM 1664 C C . ALA A 1 232 ? -23.691 -16.013 7.540 1.00 18.83 232 ALA A C 1
ATOM 1665 O O . ALA A 1 232 ? -24.774 -15.444 7.621 1.00 21.18 232 ALA A O 1
ATOM 1667 N N . LEU A 1 233 ? -22.538 -15.413 7.819 1.00 19.61 233 LEU A N 1
ATOM 1668 C CA . LEU A 1 233 ? -22.474 -14.045 8.334 1.00 20.39 233 LEU A CA 1
ATOM 1669 C C . LEU A 1 233 ? -22.633 -13.012 7.225 1.00 21.20 233 LEU A C 1
ATOM 1670 O O . LEU A 1 233 ? -23.008 -11.868 7.482 1.00 22.68 233 LEU A O 1
ATOM 1675 N N . GLY A 1 234 ? -22.321 -13.420 5.998 1.00 22.37 234 GLY A N 1
ATOM 1676 C CA . GLY A 1 234 ? -22.563 -12.606 4.818 1.00 22.61 234 GLY A CA 1
ATOM 1677 C C . GLY A 1 234 ? -23.982 -12.824 4.344 1.00 25.12 234 GLY A C 1
ATOM 1678 O O . GLY A 1 234 ? -24.739 -13.593 4.951 1.00 26.28 234 GLY A O 1
ATOM 1679 N N . HIS A 1 235 ? -24.343 -12.160 3.251 1.00 24.75 235 HIS A N 1
ATOM 1680 C CA . HIS A 1 235 ? -25.723 -12.177 2.755 1.00 25.18 235 HIS A CA 1
ATOM 1681 C C . HIS A 1 235 ? -25.819 -12.800 1.365 1.00 25.23 235 HIS A C 1
ATOM 1682 O O . HIS A 1 235 ? -26.063 -12.111 0.375 1.00 25.60 235 HIS A O 1
ATOM 1689 N N . SER A 1 236 ? -25.645 -14.117 1.309 1.00 26.36 236 SER A N 1
ATOM 1690 C CA . SER A 1 236 ? -25.592 -14.863 0.054 1.00 27.03 236 SER A CA 1
ATOM 1691 C C . SER A 1 236 ? -26.949 -14.849 -0.651 1.00 26.16 236 SER A C 1
ATOM 1692 O O . SER A 1 236 ? -27.026 -15.050 -1.867 1.00 26.09 236 SER A O 1
ATOM 1695 N N . GLU A 1 237 ? -28.002 -14.601 0.130 1.00 24.38 237 GLU A N 1
ATOM 1696 C CA . GLU A 1 237 ? -29.383 -14.583 -0.356 1.00 23.36 237 GLU A CA 1
ATOM 1697 C C . GLU A 1 237 ? -29.805 -13.260 -0.995 1.00 22.28 237 GLU A C 1
ATOM 1698 O O . GLU A 1 237 ? -30.895 -13.165 -1.559 1.00 21.93 237 GLU A O 1
ATOM 1704 N N . TYR A 1 238 ? -28.958 -12.240 -0.877 1.00 21.85 238 TYR A N 1
ATOM 1705 C CA . TYR A 1 238 ? -29.243 -10.942 -1.464 1.00 22.48 238 TYR A CA 1
ATOM 1706 C C . TYR A 1 238 ? -29.446 -11.051 -2.970 1.00 23.19 238 TYR A C 1
ATOM 1707 O O . TYR A 1 238 ? -28.726 -11.776 -3.656 1.00 23.93 238 TYR A O 1
ATOM 1716 N N . SER A 1 239 ? -30.459 -10.358 -3.474 1.00 23.72 239 SER A N 1
ATOM 1717 C CA . SER A 1 239 ? -30.672 -10.302 -4.905 1.00 23.10 239 SER A CA 1
ATOM 1718 C C . SER A 1 239 ? -29.933 -9.106 -5.491 1.00 23.39 239 SER A C 1
ATOM 1719 O O . SER A 1 239 ? -29.307 -8.339 -4.761 1.00 22.89 239 SER A O 1
ATOM 1722 N N . CYS A 1 240 ? -30.007 -8.969 -6.811 1.00 24.20 240 CYS A N 1
ATOM 1723 C CA . CYS A 1 240 ? -29.269 -7.963 -7.571 1.00 23.26 240 CYS A CA 1
ATOM 1724 C C . CYS A 1 240 ? -29.167 -6.583 -6.898 1.00 21.29 240 CYS A C 1
ATOM 1725 O O . CYS A 1 240 ? -28.065 -6.069 -6.689 1.00 21.03 240 CYS A O 1
ATOM 1728 N N . ASP A 1 241 ? -30.313 -6.001 -6.555 1.00 20.18 241 ASP A N 1
ATOM 1729 C CA . ASP A 1 241 ? -30.378 -4.590 -6.148 1.00 20.85 241 ASP A CA 1
ATOM 1730 C C . ASP A 1 241 ? -30.373 -4.322 -4.638 1.00 19.75 241 ASP A C 1
ATOM 1731 O O . ASP A 1 241 ? -30.501 -3.168 -4.218 1.00 19.31 241 ASP A O 1
ATOM 1736 N N . THR A 1 242 ? -30.225 -5.365 -3.824 1.00 19.45 242 THR A N 1
ATOM 1737 C CA . THR A 1 242 ? -30.330 -5.205 -2.359 1.00 18.19 242 THR A CA 1
ATOM 1738 C C . THR A 1 242 ? -29.304 -4.222 -1.774 1.00 18.58 242 THR A C 1
ATOM 1739 O O . THR A 1 242 ? -29.666 -3.352 -0.977 1.00 18.28 242 THR A O 1
ATOM 1743 N N . LEU A 1 243 ? -28.036 -4.351 -2.165 1.00 17.95 243 LEU A N 1
ATOM 1744 C CA . LEU A 1 243 ? -27.009 -3.438 -1.661 1.00 17.49 243 LEU A CA 1
ATOM 1745 C C . LEU A 1 243 ? -27.247 -2.004 -2.152 1.00 18.26 243 LEU A C 1
ATOM 1746 O O . LEU A 1 243 ? -27.044 -1.046 -1.402 1.00 17.15 243 LEU A O 1
ATOM 1751 N N . LYS A 1 244 ? -27.688 -1.872 -3.402 1.00 18.20 244 LYS A N 1
ATOM 1752 C CA . LYS A 1 244 ? -28.079 -0.581 -3.971 1.00 18.53 244 LYS A CA 1
ATOM 1753 C C . LYS A 1 244 ? -29.156 0.112 -3.123 1.00 19.12 244 LYS A C 1
ATOM 1754 O O . LYS A 1 244 ? -29.042 1.303 -2.801 1.00 18.58 244 LYS A O 1
ATOM 1760 N N . GLN A 1 245 ? -30.199 -0.639 -2.777 1.00 19.77 245 GLN A N 1
ATOM 1761 C CA . GLN A 1 245 ? -31.327 -0.109 -2.012 1.00 20.38 245 GLN A CA 1
ATOM 1762 C C . GLN A 1 245 ? -30.897 0.280 -0.604 1.00 19.00 245 GLN A C 1
ATOM 1763 O O . GLN A 1 245 ? -31.345 1.300 -0.081 1.00 18.32 245 GLN A O 1
ATOM 1769 N N . GLU A 1 246 ? -30.030 -0.531 0.000 1.00 19.48 246 GLU A N 1
ATOM 1770 C CA . GLU A 1 246 ? -29.471 -0.215 1.320 1.00 19.29 246 GLU A CA 1
ATOM 1771 C C . GLU A 1 246 ? -28.632 1.056 1.263 1.00 18.68 246 GLU A C 1
ATOM 1772 O O . GLU A 1 246 ? -28.741 1.914 2.138 1.00 18.76 246 GLU A O 1
ATOM 1778 N N . TYR A 1 247 ? -27.817 1.186 0.216 1.00 18.25 247 TYR A N 1
ATOM 1779 C CA . TYR A 1 247 ? -26.980 2.368 0.042 1.00 18.02 247 TYR A CA 1
ATOM 1780 C C . TYR A 1 247 ? -27.822 3.640 -0.069 1.00 18.47 247 TYR A C 1
ATOM 1781 O O . TYR A 1 247 ? -27.539 4.639 0.592 1.00 17.52 247 TYR A O 1
ATOM 1790 N N . GLU A 1 248 ? -28.862 3.589 -0.897 1.00 19.17 248 GLU A N 1
ATOM 1791 C CA . GLU A 1 248 ? -29.749 4.735 -1.106 1.00 19.79 248 GLU A CA 1
ATOM 1792 C C . GLU A 1 248 ? -30.602 5.046 0.130 1.00 18.58 248 GLU A C 1
ATOM 1793 O O . GLU A 1 248 ? -30.857 6.217 0.440 1.00 17.26 248 GLU A O 1
ATOM 1799 N N . ARG A 1 249 ? -31.042 3.997 0.824 1.00 18.20 249 ARG A N 1
ATOM 1800 C CA . ARG A 1 249 ? -31.814 4.141 2.061 1.00 18.94 249 ARG A CA 1
ATOM 1801 C C . ARG A 1 249 ? -31.024 4.907 3.126 1.00 19.34 249 ARG A C 1
ATOM 1802 O O . ARG A 1 249 ? -31.539 5.858 3.728 1.00 19.74 249 ARG A O 1
ATOM 1810 N N . ASP A 1 250 ? -29.777 4.487 3.344 1.00 19.90 250 ASP A N 1
ATOM 1811 C CA . ASP A 1 250 ? -28.886 5.112 4.321 1.00 19.92 250 ASP A CA 1
ATOM 1812 C C . ASP A 1 250 ? -28.502 6.531 3.905 1.00 20.11 250 ASP A C 1
ATOM 1813 O O . ASP A 1 250 ? -28.551 7.460 4.716 1.00 20.82 250 ASP A O 1
ATOM 1818 N N . ARG A 1 251 ? -28.136 6.689 2.635 1.00 20.01 251 ARG A N 1
ATOM 1819 C CA . ARG A 1 251 ? -27.814 7.992 2.061 1.00 20.63 251 ARG A CA 1
ATOM 1820 C C . ARG A 1 251 ? -28.942 9.008 2.292 1.00 20.48 251 ARG A C 1
ATOM 1821 O O . ARG A 1 251 ? -28.688 10.142 2.715 1.00 19.30 251 ARG A O 1
ATOM 1829 N N . ASP A 1 252 ? -30.182 8.587 2.031 1.00 20.67 252 ASP A N 1
ATOM 1830 C CA . ASP A 1 252 ? -31.349 9.458 2.187 1.00 21.58 252 ASP A CA 1
ATOM 1831 C C . ASP A 1 252 ? -31.646 9.858 3.638 1.00 21.81 252 ASP A C 1
ATOM 1832 O O . ASP A 1 252 ? -32.167 10.952 3.881 1.00 20.67 252 ASP A O 1
ATOM 1837 N N . LYS A 1 253 ? -31.312 8.977 4.584 1.00 22.59 253 LYS A N 1
ATOM 1838 C CA . LYS A 1 253 ? -31.453 9.247 6.026 1.00 23.74 253 LYS A CA 1
ATOM 1839 C C . LYS A 1 253 ? -30.445 10.277 6.530 1.00 23.31 253 LYS A C 1
ATOM 1840 O O . LYS A 1 253 ? -30.561 10.765 7.658 1.00 23.44 253 LYS A O 1
ATOM 1846 N N . GLY A 1 254 ? -29.449 10.585 5.704 1.00 22.81 254 GLY A N 1
ATOM 1847 C CA . GLY A 1 254 ? -28.395 11.516 6.091 1.00 23.29 254 GLY A CA 1
ATOM 1848 C C . GLY A 1 254 ? -27.208 10.806 6.714 1.00 22.91 254 GLY A C 1
ATOM 1849 O O . GLY A 1 254 ? -26.290 11.447 7.223 1.00 22.34 254 GLY A O 1
ATOM 1850 N N . LEU A 1 255 ? -27.229 9.476 6.676 1.00 23.21 255 LEU A N 1
ATOM 1851 C CA . LEU A 1 255 ? -26.111 8.683 7.160 1.00 23.33 255 LEU A CA 1
ATOM 1852 C C . LEU A 1 255 ? -24.923 8.842 6.239 1.00 24.25 255 LEU A C 1
ATOM 1853 O O . LEU A 1 255 ? -25.074 9.097 5.040 1.00 24.65 255 LEU A O 1
ATOM 1858 N N . ASN A 1 256 ? -23.741 8.694 6.818 1.00 24.97 256 ASN A N 1
ATOM 1859 C CA . ASN A 1 256 ? -22.502 8.723 6.076 1.00 26.12 256 ASN A CA 1
ATOM 1860 C C . ASN A 1 256 ? -22.176 7.293 5.672 1.00 25.75 256 ASN A C 1
ATOM 1861 O O . ASN A 1 256 ? -21.667 6.511 6.479 1.00 25.85 256 ASN A O 1
ATOM 1866 N N . ILE A 1 257 ? -22.504 6.947 4.431 1.00 24.08 257 ILE A N 1
ATOM 1867 C CA . ILE A 1 257 ? -22.312 5.589 3.928 1.00 23.44 257 ILE A CA 1
ATOM 1868 C C . ILE A 1 257 ? -21.553 5.616 2.599 1.00 22.21 257 ILE A C 1
ATOM 1869 O O . ILE A 1 257 ? -21.917 6.345 1.678 1.00 22.98 257 ILE A O 1
ATOM 1874 N N . ASP A 1 258 ? -20.477 4.842 2.522 1.00 21.43 258 ASP A N 1
ATOM 1875 C CA . ASP A 1 258 ? -19.727 4.731 1.281 1.00 21.73 258 ASP A CA 1
ATOM 1876 C C . ASP A 1 258 ? -20.444 3.789 0.328 1.00 20.44 258 ASP A C 1
ATOM 1877 O O . ASP A 1 258 ? -21.242 2.952 0.759 1.00 20.65 258 ASP A O 1
ATOM 1882 N N . VAL A 1 259 ? -20.173 3.955 -0.965 1.00 20.21 259 VAL A N 1
ATOM 1883 C CA . VAL A 1 259 ? -20.651 3.043 -1.998 1.00 21.20 259 VAL A CA 1
ATOM 1884 C C . VAL A 1 259 ? -20.291 1.599 -1.598 1.00 20.72 259 VAL A C 1
ATOM 1885 O O . VAL A 1 259 ? -19.202 1.368 -1.054 1.00 19.98 259 VAL A O 1
ATOM 1889 N N . PRO A 1 260 ? -21.207 0.631 -1.837 1.00 20.43 260 PRO A N 1
ATOM 1890 C CA . PRO A 1 260 ? -20.842 -0.767 -1.598 1.00 19.59 260 PRO A CA 1
ATOM 1891 C C . PRO A 1 260 ? -19.628 -1.152 -2.455 1.00 20.39 260 PRO A C 1
ATOM 1892 O O . PRO A 1 260 ? -19.530 -0.735 -3.610 1.00 19.04 260 PRO A O 1
ATOM 1896 N N . LYS A 1 261 ? -18.707 -1.921 -1.886 1.00 20.10 261 LYS A N 1
ATOM 1897 C CA . LYS A 1 261 ? -17.466 -2.262 -2.579 1.00 21.03 261 LYS A CA 1
ATOM 1898 C C . LYS A 1 261 ? -17.655 -3.379 -3.606 1.00 20.77 261 LYS A C 1
ATOM 1899 O O . LYS A 1 261 ? -18.417 -4.318 -3.373 1.00 19.74 261 LYS A O 1
ATOM 1905 N N . ASN A 1 262 ? -16.956 -3.255 -4.740 1.00 21.10 262 ASN A N 1
ATOM 1906 C CA . ASN A 1 262 ? -16.986 -4.240 -5.838 1.00 20.97 262 ASN A CA 1
ATOM 1907 C C . ASN A 1 262 ? -18.403 -4.561 -6.314 1.00 20.83 262 ASN A C 1
ATOM 1908 O O . ASN A 1 262 ? -18.772 -5.732 -6.476 1.00 20.85 262 ASN A O 1
ATOM 1913 N N . TYR A 1 263 ? -19.190 -3.516 -6.548 1.00 18.93 263 T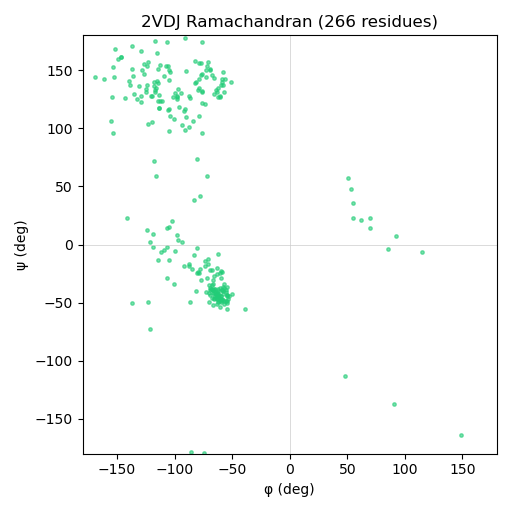YR A N 1
ATOM 1914 C CA . TYR A 1 263 ? -20.619 -3.685 -6.773 1.00 19.04 263 TYR A CA 1
ATOM 1915 C C . TYR A 1 263 ? -21.109 -2.814 -7.927 1.00 19.85 263 TYR A C 1
ATOM 1916 O O . TYR A 1 263 ? -21.767 -3.303 -8.843 1.00 20.07 263 TYR A O 1
ATOM 1925 N N . PHE A 1 264 ? -20.768 -1.531 -7.885 1.00 21.28 264 PHE A N 1
ATOM 1926 C CA . PHE A 1 264 ? -21.010 -0.626 -9.000 1.00 24.24 264 PHE A CA 1
ATOM 1927 C C . PHE A 1 264 ? -19.742 -0.504 -9.846 1.00 26.01 264 PHE A C 1
ATOM 1928 O O . PHE A 1 264 ? -18.646 -0.319 -9.303 1.00 26.78 264 PHE A O 1
ATOM 1936 N N . LYS A 1 265 ? -19.885 -0.603 -11.167 1.00 29.40 265 LYS A N 1
ATOM 1937 C CA . LYS A 1 265 ? -18.764 -0.348 -12.079 1.00 30.60 265 LYS A CA 1
ATOM 1938 C C . LYS A 1 265 ? -18.277 1.090 -11.913 1.00 32.13 265 LYS A C 1
ATOM 1939 O O . LYS A 1 265 ? -19.076 2.028 -11.965 1.00 33.29 265 LYS A O 1
ATOM 1941 N N . HIS A 1 266 ? -16.968 1.241 -11.692 1.00 32.40 266 HIS A N 1
ATOM 1942 C CA . HIS A 1 266 ? -16.313 2.535 -11.423 1.00 33.22 266 HIS A CA 1
ATOM 1943 C C . HIS A 1 266 ? -16.828 3.216 -10.146 1.00 32.95 266 HIS A C 1
ATOM 1944 O O . HIS A 1 266 ? -16.675 4.433 -9.978 1.00 32.44 266 HIS A O 1
ATOM 1951 N N . ASP A 1 267 ? -17.421 2.423 -9.249 1.00 31.84 267 ASP A N 1
ATOM 1952 C CA . ASP A 1 267 ? -18.094 2.925 -8.048 1.00 31.42 267 ASP A CA 1
ATOM 1953 C C . ASP A 1 267 ? -19.174 3.974 -8.356 1.00 30.15 267 ASP A C 1
ATOM 1954 O O . ASP A 1 267 ? -19.366 4.920 -7.592 1.00 30.81 267 ASP A O 1
ATOM 1959 N N . ASN A 1 268 ? -19.870 3.793 -9.478 1.00 28.67 268 ASN A N 1
ATOM 1960 C CA . ASN A 1 268 ? -20.932 4.703 -9.904 1.00 27.21 268 ASN A CA 1
ATOM 1961 C C . ASN A 1 268 ? -22.310 4.134 -9.575 1.00 25.02 268 ASN A C 1
ATOM 1962 O O . ASN A 1 268 ? -22.755 3.191 -10.224 1.00 25.06 268 ASN A O 1
ATOM 1967 N N . PRO A 1 269 ? -22.995 4.720 -8.571 1.00 23.75 269 PRO A N 1
ATOM 1968 C CA . PRO A 1 269 ? -24.289 4.221 -8.087 1.00 22.71 269 PRO A CA 1
ATOM 1969 C C . PRO A 1 269 ? -25.427 4.245 -9.112 1.00 21.56 269 PRO A C 1
ATOM 1970 O O . PRO A 1 269 ? -26.499 3.699 -8.840 1.00 20.62 269 PRO A O 1
ATOM 1974 N N . ASN A 1 270 ? -25.189 4.856 -10.273 1.00 21.36 270 ASN A N 1
ATOM 1975 C CA . ASN A 1 270 ? -26.160 4.879 -11.376 1.00 21.54 270 ASN A CA 1
ATOM 1976 C C . ASN A 1 270 ? -26.047 3.681 -12.313 1.00 22.49 270 ASN A C 1
ATOM 1977 O O . ASN A 1 270 ? -26.972 3.392 -13.073 1.00 22.53 270 ASN A O 1
ATOM 1982 N N . GLU A 1 271 ? -24.906 2.998 -12.261 1.00 23.46 271 GLU A N 1
ATOM 1983 C CA . GLU A 1 271 ? -24.649 1.838 -13.107 1.00 25.00 271 GLU A CA 1
ATOM 1984 C C . GLU A 1 271 ? -25.396 0.625 -12.569 1.00 24.43 271 GLU A C 1
ATOM 1985 O O . GLU A 1 271 ? -25.725 0.567 -11.381 1.00 23.63 271 GLU A O 1
ATOM 1991 N N . LYS A 1 272 ? -25.674 -0.334 -13.448 1.00 24.13 272 LYS A N 1
ATOM 1992 C CA . LYS A 1 272 ? -26.249 -1.609 -13.027 1.00 24.38 272 LYS A CA 1
ATOM 1993 C C . LYS A 1 272 ? -25.285 -2.344 -12.099 1.00 22.68 272 LYS A C 1
ATOM 1994 O O . LYS A 1 272 ? -24.081 -2.379 -12.361 1.00 19.91 272 LYS A O 1
ATOM 2000 N N . PRO A 1 273 ? -25.805 -2.897 -10.988 1.00 22.89 273 PRO A N 1
ATOM 2001 C CA . PRO A 1 273 ? -24.986 -3.722 -10.108 1.00 23.77 273 PRO A CA 1
ATOM 2002 C C . PRO A 1 273 ? -24.409 -4.937 -10.837 1.00 25.52 273 PRO A C 1
ATOM 2003 O O . PRO A 1 273 ? -25.103 -5.567 -11.639 1.00 25.95 273 PRO A O 1
ATOM 2007 N N . LEU A 1 274 ? -23.137 -5.231 -10.575 1.00 27.03 274 LEU A N 1
ATOM 2008 C CA . LEU A 1 274 ? -22.489 -6.431 -11.089 1.00 27.77 274 LEU A CA 1
ATOM 2009 C C . LEU A 1 274 ? -22.757 -7.578 -10.114 1.00 26.68 274 LEU A C 1
ATOM 2010 O O . LEU A 1 274 ? -22.491 -7.453 -8.912 1.00 26.89 274 LEU A O 1
ATOM 2015 N N . VAL A 1 275 ? -23.290 -8.687 -10.626 1.00 25.12 275 VAL A N 1
ATOM 2016 C CA . VAL A 1 275 ? -23.670 -9.818 -9.771 1.00 24.09 275 VAL A CA 1
ATOM 2017 C C . VAL A 1 275 ? -22.688 -10.994 -9.877 1.00 23.00 275 VAL A C 1
ATOM 2018 O O . VAL A 1 275 ? -22.766 -11.811 -10.802 1.00 22.27 275 VAL A O 1
ATOM 2022 N N . ARG A 1 276 ? -21.766 -11.054 -8.916 1.00 21.76 276 ARG A N 1
ATOM 2023 C CA . ARG A 1 276 ? -20.714 -12.070 -8.865 1.00 22.67 276 ARG A CA 1
ATOM 2024 C C . ARG A 1 276 ? -21.031 -13.208 -7.889 1.00 20.39 276 ARG A C 1
ATOM 2025 O O . ARG A 1 276 ? -20.282 -14.183 -7.810 1.00 18.14 276 ARG A O 1
ATOM 2033 N N . TRP A 1 277 ? -22.135 -13.080 -7.151 1.00 20.42 277 TRP A N 1
ATOM 2034 C CA . TRP A 1 277 ? -22.409 -13.951 -6.002 1.00 19.40 277 TRP A CA 1
ATOM 2035 C C . TRP A 1 277 ? -23.583 -14.932 -6.116 1.00 19.90 277 TRP A C 1
ATOM 2036 O O . TRP A 1 277 ? -23.777 -15.749 -5.212 1.00 20.52 277 TRP A O 1
ATOM 2047 N N . ARG A 1 278 ? -24.376 -14.853 -7.185 1.00 20.19 278 ARG A N 1
ATOM 2048 C CA . ARG A 1 278 ? -25.601 -15.662 -7.262 1.00 19.15 278 ARG A CA 1
ATOM 2049 C C . ARG A 1 278 ? -25.369 -17.176 -7.326 1.00 18.16 278 ARG A C 1
ATOM 2050 O O . ARG A 1 278 ? -26.110 -17.938 -6.709 1.00 17.44 278 ARG A O 1
ATOM 2058 N N . SER A 1 279 ? -24.331 -17.600 -8.045 1.00 17.22 279 SER A N 1
ATOM 2059 C CA . SER A 1 279 ? -24.052 -19.018 -8.231 1.00 16.84 279 SER A CA 1
ATOM 2060 C C . SER A 1 279 ? -23.759 -19.727 -6.904 1.00 17.33 279 SER A C 1
ATOM 2061 O O . SER A 1 279 ? -24.179 -20.864 -6.693 1.00 17.74 279 SER A O 1
ATOM 2064 N N . HIS A 1 280 ? -23.054 -19.051 -6.007 1.00 17.75 280 HIS A N 1
ATOM 2065 C CA . HIS A 1 280 ? -22.726 -19.655 -4.723 1.00 17.90 280 HIS A CA 1
ATOM 2066 C C . HIS A 1 280 ? -23.800 -19.437 -3.672 1.00 18.26 280 HIS A C 1
ATOM 2067 O O . HIS A 1 280 ? -23.829 -20.134 -2.658 1.00 20.40 280 HIS A O 1
ATOM 2074 N N . GLY A 1 281 ? -24.680 -18.472 -3.925 1.00 17.44 281 GLY A N 1
ATOM 2075 C CA . GLY A 1 281 ? -25.916 -18.342 -3.159 1.00 16.71 281 GLY A CA 1
ATOM 2076 C C . GLY A 1 281 ? -26.745 -19.598 -3.380 1.00 16.81 281 GLY A C 1
ATOM 2077 O O . GLY A 1 281 ? -27.196 -20.230 -2.424 1.00 16.98 281 GLY A O 1
ATOM 2078 N N . ASN A 1 282 ? -26.913 -19.961 -4.650 1.00 17.27 282 ASN A N 1
ATOM 2079 C CA . ASN A 1 282 ? -27.639 -21.166 -5.054 1.00 18.80 282 ASN A CA 1
ATOM 2080 C C . ASN A 1 282 ? -27.029 -22.450 -4.510 1.00 18.76 282 ASN A C 1
ATOM 2081 O O . ASN A 1 282 ? -27.747 -23.285 -3.960 1.00 19.55 282 ASN A O 1
ATOM 2086 N N . LEU A 1 283 ? -25.711 -22.596 -4.664 1.00 18.75 283 LEU A N 1
ATOM 2087 C CA . LEU A 1 283 ? -24.976 -23.746 -4.146 1.00 17.74 283 LEU A CA 1
ATOM 2088 C C . LEU A 1 283 ? -25.080 -23.900 -2.630 1.00 17.49 283 LEU A C 1
ATOM 2089 O O . LEU A 1 283 ? -25.292 -25.009 -2.135 1.00 17.90 283 LEU A O 1
ATOM 2094 N N . LEU A 1 284 ? -24.930 -22.798 -1.897 1.00 17.95 284 LEU A N 1
ATOM 2095 C CA . LEU A 1 284 ? -25.070 -22.829 -0.435 1.00 18.31 284 LEU A CA 1
ATOM 2096 C C . LEU A 1 284 ? -26.417 -23.428 -0.021 1.00 17.61 284 LEU A C 1
ATOM 2097 O O . LEU A 1 284 ? -26.473 -24.409 0.728 1.00 17.48 284 LEU A O 1
ATOM 2102 N N . PHE A 1 285 ? -27.494 -22.840 -0.529 1.00 18.43 285 PHE A N 1
ATOM 2103 C CA . PHE A 1 285 ? -28.842 -23.260 -0.168 1.00 17.68 285 PHE A CA 1
ATOM 2104 C C . PHE A 1 285 ? -29.167 -24.664 -0.695 1.00 18.77 285 PHE A C 1
ATOM 2105 O O . PHE A 1 285 ? -29.792 -25.467 0.005 1.00 18.74 285 PHE A O 1
ATOM 2113 N N . SER A 1 286 ? -28.706 -24.974 -1.903 1.00 19.12 286 SER A N 1
ATOM 2114 C CA . SER A 1 286 ? -28.926 -26.307 -2.477 1.00 19.12 286 SER A CA 1
ATOM 2115 C C . SER A 1 286 ? -28.228 -27.414 -1.684 1.00 19.45 286 SER A C 1
ATOM 2116 O O . SER A 1 286 ? -28.843 -28.446 -1.394 1.00 19.23 286 SER A O 1
ATOM 2119 N N . ASN A 1 287 ? -26.957 -27.196 -1.331 1.00 19.15 287 ASN A N 1
ATOM 2120 C CA . ASN A 1 287 ? -26.192 -28.161 -0.541 1.00 18.99 287 ASN A CA 1
ATOM 2121 C C . ASN A 1 287 ? -26.747 -28.317 0.874 1.00 19.15 287 ASN A C 1
ATOM 2122 O O . ASN A 1 287 ? -26.824 -29.431 1.384 1.00 18.86 287 ASN A O 1
ATOM 2127 N N . TRP A 1 288 ? -27.118 -27.199 1.498 1.00 18.92 288 TRP A N 1
ATOM 2128 C CA . TRP A 1 288 ? -27.781 -27.210 2.802 1.00 19.89 288 TRP A CA 1
ATOM 2129 C C . TRP A 1 288 ? -29.042 -28.076 2.814 1.00 21.34 288 TRP A C 1
ATOM 2130 O O . TRP A 1 288 ? -29.210 -28.911 3.695 1.00 22.67 288 TRP A O 1
ATOM 2141 N N . LEU A 1 289 ? -29.923 -27.864 1.841 1.00 21.99 289 LEU A N 1
ATOM 2142 C CA . LEU A 1 289 ? -31.160 -28.629 1.748 1.00 23.17 289 LEU A CA 1
ATOM 2143 C C . LEU A 1 289 ? -30.899 -30.099 1.445 1.00 23.63 289 LEU A C 1
ATOM 2144 O O . LEU A 1 289 ? -31.465 -30.976 2.094 1.00 24.35 289 LEU A O 1
ATOM 2149 N N . ASN A 1 290 ? -30.017 -30.357 0.481 1.00 23.68 290 ASN A N 1
ATOM 2150 C CA . ASN A 1 290 ? -29.786 -31.712 -0.012 1.00 24.10 290 ASN A CA 1
ATOM 2151 C C . ASN A 1 290 ? -28.926 -32.589 0.891 1.00 24.29 290 ASN A C 1
ATOM 2152 O O . ASN A 1 290 ? -29.101 -33.808 0.915 1.00 24.21 290 ASN A O 1
ATOM 2157 N N . TYR A 1 291 ? -28.004 -31.979 1.629 1.00 24.25 291 TYR A N 1
ATOM 2158 C CA . TYR A 1 291 ? -27.040 -32.751 2.413 1.00 24.45 291 TYR A CA 1
ATOM 2159 C C . TYR A 1 291 ? -27.165 -32.612 3.933 1.00 24.08 291 TYR A C 1
ATOM 2160 O O . TYR A 1 291 ? -26.579 -33.404 4.673 1.00 24.73 291 TYR A O 1
ATOM 2169 N N . TYR A 1 292 ? -27.929 -31.625 4.395 1.00 22.75 292 TYR A N 1
ATOM 2170 C CA . TYR A 1 292 ? -28.048 -31.367 5.837 1.00 22.92 292 TYR A CA 1
ATOM 2171 C C . TYR A 1 292 ? -29.489 -31.402 6.345 1.00 23.68 292 TYR A C 1
ATOM 2172 O O . TYR A 1 292 ? -29.786 -32.071 7.338 1.00 23.03 292 TYR A O 1
ATOM 2181 N N . VAL A 1 293 ? -30.378 -30.691 5.662 1.00 24.10 293 VAL A N 1
ATOM 2182 C CA . VAL A 1 293 ? -31.801 -30.765 5.968 1.00 25.25 293 VAL A CA 1
ATOM 2183 C C . VAL A 1 293 ? -32.306 -32.198 5.716 1.00 27.00 293 VAL A C 1
ATOM 2184 O O . VAL A 1 293 ? -32.910 -32.807 6.600 1.00 26.14 293 VAL A O 1
ATOM 2188 N N . TYR A 1 294 ? -32.016 -32.737 4.531 1.00 28.95 294 TYR A N 1
ATOM 2189 C CA . TYR A 1 294 ? -32.341 -34.126 4.213 1.00 32.00 294 TYR A CA 1
ATOM 2190 C C . TYR A 1 294 ? -31.319 -35.098 4.811 1.00 33.69 294 TYR A C 1
ATOM 2191 O O . TYR A 1 294 ? -30.107 -34.890 4.706 1.00 33.53 294 TYR A O 1
ATOM 2200 N N . GLN A 1 295 ? -31.829 -36.147 5.453 1.00 36.13 295 GLN A N 1
ATOM 2201 C CA . GLN A 1 295 ? -31.010 -37.232 6.000 1.00 39.20 295 GLN A CA 1
ATOM 2202 C C . GLN A 1 295 ? -31.660 -38.570 5.636 1.00 40.68 295 GLN A C 1
ATOM 2203 O O . GLN A 1 295 ? -32.859 -38.765 5.861 1.00 40.40 295 GLN A O 1
ATOM 2209 N N . GLU A 1 296 ? -30.870 -39.482 5.073 1.00 42.91 296 GLU A N 1
ATOM 2210 C CA . GLU A 1 296 ? -31.394 -40.752 4.552 1.00 44.91 296 GLU A CA 1
ATOM 2211 C C . GLU A 1 296 ? -31.757 -41.749 5.650 1.00 44.82 296 GLU A C 1
ATOM 2212 O O . GLU A 1 296 ? -31.220 -41.692 6.756 1.00 45.27 296 GLU A O 1
#

=== Feature glossary ===
Feature key, reading from the visual/contextual features back to the raw sequence:

Rendered structure images. Structure images are PyMOL renders from six orthogonal camera directions. Cartoon representation draws helices as coils and strands as arrows; sticks shows the backbone as bonds; surface shows the solvent-excluded envelope. Rainbow coloring maps sequence position to hue (blue→red, N→C); chain coloring assigns a distinct color per polypeptide.

Contact-map, Ramachandran, and PAE plots. Three diagnostic plots accompany the record. The Cα contact map visualizes the tertiary structure as a 2D adjacency matrix (8 Å cutoff, sequence-local contacts suppressed). The Ramachandran plot shows the distribution of backbone (φ, ψ) torsions, with points in the α and β basins reflecting secondary structure content. The PAE plot shows AlphaFold's inter-residue confidence as a color matrix.

InterPro / GO / CATH / organism. The annotation block draws on four external resources. InterPro: which protein families and domains the sequence belongs to. GO: standardized terms for what the protein does, what process it participates in, and where in the cell it acts. CATH: which structural fold it has in the CATH hierarchy. Organism: the species of origin.

Nearest PDB structures. Structural nearest neighbors (via Foldseek easy-search vs the PDB). Reported per hit: target PDB id, E-value, and alignment TM-score. A TM-score above ~0.5 is the conventional threshold for 'same fold'.

Predicted aligned error. Predicted aligned error is AlphaFold's pairwise confidence. Unlike pLDDT (per-residue), PAE is per-residue-pair and captures whether two parts of the structure are correctly placed relative to each other. Units are ångströms of expected positional error.

Solvent-accessible surface area. SASA measures how much of the protein is reachable by solvent. It is computed by rolling a water-sized probe over the atomic surface and summing the exposed area (Å²). Per-residue SASA distinguishes core (buried, low SASA) from surface (exposed, high SASA) residues; total SASA is a whole-molecule size measure.

B-factor. Crystallographic B-factors measure how much each atom's electron density is smeared out, in Å². They rise in mobile loops and surface residues and fall in the buried interior. In AlphaFold models this column is repurposed to hold pLDDT instead.

pLDDT. For AlphaFold models, the B-factor field carries pLDDT — the model's own estimate of local accuracy on a 0–100 scale. Regions with pLDDT<50 should be treated as essentially unmodeled; they often correspond to intrinsically disordered segments.

Backbone torsions (φ/ψ). φ (phi) and ψ (psi) are the two rotatable backbone dihedrals per residue: φ is the C(i-1)–N–Cα–C torsion, ψ is the N–Cα–C–N(i+1) torsion, both in degrees on (−180°, 180°]. α-helical residues cluster near (−60°, −45°); β-strand residues near (−120°, +130°). A Ramachandran plot is simply a scatter of (φ, ψ) for every residue.

Radius of gyration, Cα contacts, bounding box. Radius of gyration (Rg) is the root-mean-square distance of Cα atoms from their centroid — a single number for overall size and compactness. A globular domain of N residues has Rg ≈ 2.2·N^0.38 Å; an extended or disordered chain has a much larger Rg. The Cα contact count is the number of residue pairs whose Cα atoms are within 8 Å and are more than four positions apart in sequence — a standard proxy for tertiary packing density. The bounding box is the smallest axis-aligned box enclosing all Cα atoms.

Secondary structure (3-state, P-SEA). Three-state secondary structure (P-SEA) collapses the eight DSSP classes into helix (a), strand (b), and coil (c). P-SEA assigns these from Cα geometry alone — distances and angles — without requiring backbone oxygens, so it works on any Cα trace.

Secondary structure (8-state, DSSP). Secondary structure is the local, repeating backbone conformation. DSSP classifies it into eight states by reading the hydrogen-bond network: three helix types (H, G, I), two β types (E, B), two non-regular types (T, S), and unstructured coil (-).

Foldseek 3Di. The Foldseek 3Di string encodes local tertiary geometry as a 20-letter alphabet — one character per residue — derived from the relative positions of nearby Cα atoms. Unlike the amino-acid sequence, 3Di is a direct function of the 3D structure, so two proteins with the same fold have similar 3Di strings even at low sequence identity.

mmCIF coordinates. Structure coordinates are given as an mmCIF _atom_site loop: one row per atom with element, residue name, chain id, sequence number, and x/y/z position in Å. Only the four main-chain atoms per residue are included here; side chains are omitted to keep the record compact.

Sequence. This is the polypeptide sequence — one letter per residue, N-terminus first. Length ranges from a few dozen residues for small domains to over a thousand for large multi-domain proteins.